Protein AF-A0A7S3P8E0-F1 (afdb_monomer_lite)

Radius of gyration: 53.17 Å; chains: 1; bounding box: 114×77×151 Å

Organism: NCBI:txid265554

Secondary structure (DSSP, 8-state):
--PPPPP-----TTSHHHHHHHTT--------------------------HHHHHHHHHHHS-HHHHHHHHHHHHHHHHHHHHS-TT-------------PPPPGGGHHHHHHHHHHHHHHHHHHHHHHHS--HHHHHHHS-HHHHHHHHIIIIIS----HHHHHHHHHHHHHHHHHHT---HHHHHHHHHHHHHHHHHHTSS------HHHHHHHHHHHHHHHHHHHHHHHHHHHHTTTEEEEE-TTT--EEEEETTT--EESSPPHHHHHHHHHHHHHHHGGGG-TTHHHHHTTS-TTTHHHHHTTT-HHHHHHHT-GGGSPEE--HHHHHH--S-PPTTEESSHHHHHH-

Structure (mmCIF, N/CA/C/O backbone):
data_AF-A0A7S3P8E0-F1
#
_entry.id   AF-A0A7S3P8E0-F1
#
loop_
_atom_site.group_PDB
_atom_site.id
_atom_site.type_symbol
_atom_site.label_atom_id
_atom_site.label_alt_id
_atom_site.label_comp_id
_atom_site.label_asym_id
_atom_site.label_entity_id
_atom_site.label_seq_id
_atom_site.pdbx_PDB_ins_code
_atom_site.Cartn_x
_atom_site.Cartn_y
_atom_site.Cartn_z
_atom_site.occupancy
_atom_site.B_iso_or_equiv
_atom_site.auth_seq_id
_atom_site.auth_comp_id
_atom_site.auth_asym_id
_atom_site.auth_atom_id
_atom_site.pdbx_PDB_model_num
ATOM 1 N N . ALA A 1 1 ? -38.313 35.335 -32.201 1.00 47.38 1 ALA A N 1
ATOM 2 C CA . ALA A 1 1 ? -37.174 34.553 -31.686 1.00 47.38 1 ALA A CA 1
ATOM 3 C C . ALA A 1 1 ? -37.690 33.525 -30.686 1.00 47.38 1 ALA A C 1
ATOM 5 O O . ALA A 1 1 ? -38.167 33.913 -29.629 1.00 47.38 1 ALA A O 1
ATOM 6 N N . ARG A 1 2 ? -37.656 32.237 -31.033 1.00 37.56 2 ARG A N 1
ATOM 7 C CA . ARG A 1 2 ? -37.726 31.129 -30.071 1.00 37.56 2 ARG A CA 1
ATOM 8 C C . ARG A 1 2 ? -36.957 29.965 -30.685 1.00 37.56 2 ARG A C 1
ATOM 10 O O . ARG A 1 2 ? -37.335 29.467 -31.739 1.00 37.56 2 ARG A O 1
ATOM 17 N N . MET A 1 3 ? -35.808 29.678 -30.086 1.00 39.34 3 MET A N 1
ATOM 18 C CA . MET A 1 3 ? -34.864 28.643 -30.496 1.00 39.34 3 MET A CA 1
ATOM 19 C C . MET A 1 3 ? -35.349 27.291 -29.967 1.00 39.34 3 MET A C 1
ATOM 21 O O . MET A 1 3 ? -35.809 27.209 -28.830 1.00 39.34 3 MET A O 1
ATOM 25 N N . SER A 1 4 ? -35.251 26.261 -30.806 1.00 38.72 4 SER A N 1
ATOM 26 C CA . SER A 1 4 ? -35.473 24.858 -30.449 1.00 38.72 4 SER A CA 1
ATOM 27 C C . SER A 1 4 ? -34.180 24.280 -29.867 1.00 38.72 4 SER A C 1
ATOM 29 O O . SER A 1 4 ? -33.116 24.494 -30.448 1.00 38.72 4 SER A O 1
ATOM 31 N N . ALA A 1 5 ? -34.265 23.568 -28.743 1.00 42.28 5 ALA A N 1
ATOM 32 C CA . ALA A 1 5 ? -33.162 22.795 -28.165 1.00 42.28 5 ALA A CA 1
ATOM 33 C C . ALA A 1 5 ? -33.212 21.330 -28.659 1.00 42.28 5 ALA A C 1
ATOM 35 O O . ALA A 1 5 ? -34.308 20.854 -28.961 1.00 42.28 5 ALA A O 1
ATOM 36 N N . PRO A 1 6 ? -32.069 20.627 -28.773 1.00 48.31 6 PRO A N 1
ATOM 37 C CA . PRO A 1 6 ? -32.026 19.214 -29.148 1.00 48.31 6 PRO A CA 1
ATOM 38 C C . PRO A 1 6 ? -32.174 18.291 -27.925 1.00 48.31 6 PRO A C 1
ATOM 40 O O . PRO A 1 6 ? -31.485 18.475 -26.923 1.00 48.31 6 PRO A O 1
ATOM 43 N N . ASP A 1 7 ? -33.037 17.278 -28.037 1.00 41.66 7 ASP A N 1
ATOM 44 C CA . ASP A 1 7 ? -33.147 16.171 -27.081 1.00 41.66 7 ASP A CA 1
ATOM 45 C C . ASP A 1 7 ? -31.893 15.286 -27.132 1.00 41.66 7 ASP A C 1
ATOM 47 O O . ASP A 1 7 ? -31.563 14.701 -28.166 1.00 41.66 7 ASP A O 1
ATOM 51 N N . THR A 1 8 ? -31.206 15.155 -25.998 1.00 42.56 8 THR A N 1
ATOM 52 C CA . THR A 1 8 ? -30.129 14.180 -25.787 1.00 42.56 8 THR A CA 1
ATOM 53 C C . THR A 1 8 ? -30.556 13.170 -24.726 1.00 42.56 8 THR A C 1
ATOM 55 O O . THR A 1 8 ? -30.186 13.283 -23.559 1.00 42.56 8 THR A O 1
ATOM 58 N N . THR A 1 9 ? -31.335 12.163 -25.113 1.00 48.66 9 THR A N 1
ATOM 59 C CA . THR A 1 9 ? -31.484 10.929 -24.326 1.00 48.66 9 THR A CA 1
ATOM 60 C C . THR A 1 9 ? -30.269 10.041 -24.576 1.00 48.66 9 THR A C 1
ATOM 62 O O . THR A 1 9 ? -30.168 9.382 -25.610 1.00 48.66 9 THR A O 1
ATOM 65 N N . SER A 1 10 ? -29.319 10.050 -23.643 1.00 52.59 10 SER A N 1
ATOM 66 C CA . SER A 1 10 ? -28.218 9.086 -23.595 1.00 52.59 10 SER A CA 1
ATOM 67 C C . SER A 1 10 ? -28.765 7.687 -23.270 1.00 52.59 10 SER A C 1
ATOM 69 O O . SER A 1 10 ? -29.528 7.571 -22.308 1.00 52.59 10 SER A O 1
ATOM 71 N N . PRO A 1 11 ? -28.403 6.630 -24.019 1.00 60.53 11 PRO A N 1
ATOM 72 C CA . PRO A 1 11 ? -28.830 5.269 -23.708 1.00 60.53 11 PRO A CA 1
ATOM 73 C C . PRO A 1 11 ? -28.257 4.830 -22.355 1.00 60.53 11 PRO A C 1
ATOM 75 O O . PRO A 1 11 ? -27.085 5.064 -22.064 1.00 60.53 11 PRO A O 1
ATOM 78 N N . ASP A 1 12 ? -29.109 4.225 -21.528 1.00 66.69 12 ASP A N 1
ATOM 79 C CA . ASP A 1 12 ? -28.801 3.865 -20.147 1.00 66.69 12 ASP A CA 1
ATOM 80 C C . ASP A 1 12 ? -27.717 2.778 -20.090 1.00 66.69 12 ASP A C 1
ATOM 82 O O . ASP A 1 12 ? -27.951 1.594 -20.363 1.00 66.69 12 ASP A O 1
ATOM 86 N N . VAL A 1 13 ? -26.502 3.215 -19.760 1.00 69.12 13 VAL A N 1
ATOM 87 C CA . VAL A 1 13 ? -25.276 2.407 -19.716 1.00 69.12 13 VAL A CA 1
ATOM 88 C C . VAL A 1 13 ? -25.370 1.278 -18.682 1.00 69.12 13 VAL A C 1
ATOM 90 O O . VAL A 1 13 ? -24.673 0.273 -18.804 1.00 69.12 13 VAL A O 1
ATOM 93 N N . TYR A 1 14 ? -26.266 1.406 -17.699 1.00 68.56 14 TYR A N 1
ATOM 94 C CA . TYR A 1 14 ? -26.465 0.421 -16.635 1.00 68.56 14 TYR A CA 1
ATOM 95 C C . TYR A 1 14 ? -27.539 -0.625 -16.949 1.00 68.56 14 TYR A C 1
ATOM 97 O O . TYR A 1 14 ? -27.772 -1.532 -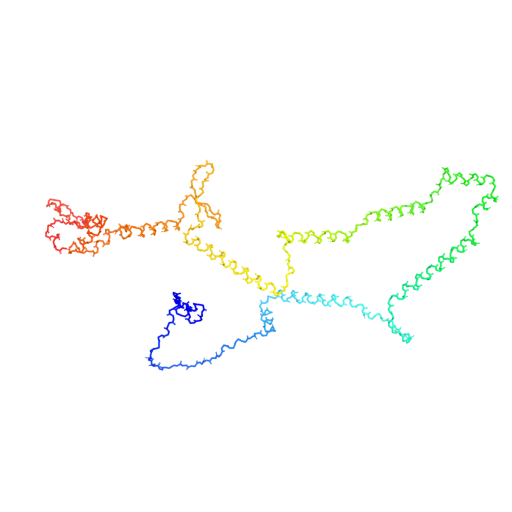16.150 1.00 68.56 14 TYR A O 1
ATOM 105 N N . SER A 1 15 ? -28.178 -0.546 -18.118 1.00 77.56 15 SER A N 1
ATOM 106 C CA . SER A 1 15 ? -29.055 -1.614 -18.591 1.00 77.56 15 SER A CA 1
ATOM 107 C C . SER A 1 15 ? -28.243 -2.860 -18.970 1.00 77.56 15 SER A C 1
ATOM 109 O O . SER A 1 15 ? -27.091 -2.772 -19.402 1.00 77.56 15 SER A O 1
ATOM 111 N N . ARG A 1 16 ? -28.847 -4.049 -18.835 1.00 66.19 16 ARG A N 1
ATOM 112 C CA . ARG A 1 16 ? -28.211 -5.338 -19.180 1.00 66.19 16 ARG A CA 1
ATOM 113 C C . ARG A 1 16 ? -27.636 -5.334 -20.605 1.00 66.19 16 ARG A C 1
ATOM 115 O O . ARG A 1 16 ? -26.560 -5.880 -20.823 1.00 66.19 16 ARG A O 1
ATOM 122 N N . SER A 1 17 ? -28.308 -4.658 -21.539 1.00 67.75 17 SER A N 1
ATOM 123 C CA . SER A 1 17 ? -27.848 -4.465 -22.918 1.00 67.75 17 SER A CA 1
ATOM 124 C C . SER A 1 17 ? -26.695 -3.457 -23.038 1.00 67.75 17 SER A C 1
ATOM 126 O O . SER A 1 17 ? -25.762 -3.695 -23.805 1.00 67.75 17 SER A O 1
ATOM 128 N N . GLY A 1 18 ? -26.702 -2.370 -22.257 1.00 79.50 18 GLY A N 1
ATOM 129 C CA . GLY A 1 18 ? -25.598 -1.404 -22.185 1.00 79.50 18 GLY A CA 1
ATOM 130 C C . GLY A 1 18 ? -24.301 -2.029 -21.661 1.00 79.50 18 GLY A C 1
ATOM 131 O O . GLY A 1 18 ? -23.236 -1.850 -22.255 1.00 79.50 18 GLY A O 1
ATOM 132 N N . LEU A 1 19 ? -24.399 -2.852 -20.615 1.00 73.25 19 LEU A N 1
ATOM 133 C CA . LEU A 1 19 ? -23.257 -3.580 -20.053 1.00 73.25 19 LEU A CA 1
ATOM 134 C C . LEU A 1 19 ? -22.736 -4.673 -20.997 1.00 73.25 19 LEU A C 1
ATOM 136 O O . LEU A 1 19 ? -21.523 -4.818 -21.147 1.00 73.25 19 LEU A O 1
ATOM 140 N N . GLN A 1 20 ? -23.624 -5.394 -21.689 1.00 74.25 20 GLN A N 1
ATOM 141 C CA . GLN A 1 20 ? -23.229 -6.375 -22.709 1.00 74.25 20 GLN A CA 1
ATOM 142 C C . GLN A 1 20 ? -22.487 -5.724 -23.887 1.00 74.25 20 GLN A C 1
ATOM 144 O O . GLN A 1 20 ? -21.504 -6.283 -24.376 1.00 74.25 20 GLN A O 1
ATOM 149 N N . SER A 1 21 ? -22.890 -4.514 -24.290 1.00 74.44 21 SER A N 1
ATOM 150 C CA . SER A 1 21 ? -22.193 -3.744 -25.327 1.00 74.44 21 SER A CA 1
ATOM 151 C C . SER A 1 21 ? -20.807 -3.261 -24.885 1.00 74.44 21 SER A C 1
ATOM 153 O O . SER A 1 21 ? -19.915 -3.162 -25.726 1.00 74.44 21 SER A O 1
ATOM 155 N N . ILE A 1 22 ? -20.608 -2.960 -23.597 1.00 75.31 22 ILE A N 1
ATOM 156 C CA . ILE A 1 22 ? -19.305 -2.540 -23.051 1.00 75.31 22 ILE A CA 1
ATOM 157 C C . ILE A 1 22 ? -18.347 -3.725 -22.904 1.00 75.31 22 ILE A C 1
ATOM 159 O O . ILE A 1 22 ? -17.151 -3.575 -23.145 1.00 75.31 22 ILE A O 1
ATOM 163 N N . LEU A 1 23 ? -18.855 -4.909 -22.550 1.00 72.38 23 LEU A N 1
ATOM 164 C CA . LEU A 1 23 ? -18.040 -6.121 -22.418 1.00 72.38 23 LEU A CA 1
ATOM 165 C C . LEU A 1 23 ? -17.686 -6.794 -23.756 1.00 72.38 23 LEU A C 1
ATOM 167 O O . LEU A 1 23 ? -16.966 -7.789 -23.752 1.00 72.38 23 LEU A O 1
ATOM 171 N N . GLY A 1 24 ? -18.152 -6.271 -24.895 1.00 51.22 24 GLY A N 1
ATOM 172 C CA . GLY A 1 24 ? -17.797 -6.798 -26.219 1.00 51.22 24 GLY A CA 1
ATOM 173 C C . GLY A 1 24 ? -18.328 -8.208 -26.500 1.00 51.22 24 GLY A C 1
ATOM 174 O O . GLY A 1 24 ? -17.854 -8.870 -27.421 1.00 51.22 24 GLY A O 1
ATOM 175 N N . LEU A 1 25 ? -19.317 -8.668 -25.731 1.00 56.22 25 LEU A N 1
ATOM 176 C CA . LEU A 1 25 ? -19.967 -9.966 -25.903 1.00 56.22 25 LEU A CA 1
ATOM 177 C C . LEU A 1 25 ? -21.106 -9.840 -26.922 1.00 56.22 25 LEU A C 1
ATOM 179 O O . LEU A 1 25 ? -22.278 -9.999 -26.598 1.00 56.22 25 LEU A O 1
ATOM 183 N N . SER A 1 26 ? -20.770 -9.493 -28.164 1.00 45.66 26 SER A N 1
ATOM 184 C CA . SER A 1 26 ? -21.708 -9.640 -29.276 1.00 45.66 26 SER A CA 1
ATOM 185 C C . SER A 1 26 ? -21.631 -11.082 -29.774 1.00 45.66 26 SER A C 1
ATOM 187 O O . SER A 1 26 ? -20.620 -11.473 -30.363 1.00 45.66 26 SER A O 1
ATOM 189 N N . GLU A 1 27 ? -22.679 -11.865 -29.526 1.00 46.19 27 GLU A N 1
ATOM 190 C CA . GLU A 1 27 ? -22.859 -13.207 -30.083 1.00 46.19 27 GLU A CA 1
ATOM 191 C C . GLU A 1 27 ? -22.707 -13.169 -31.611 1.00 46.19 27 GLU A C 1
ATOM 193 O O . GLU A 1 27 ? -23.557 -12.652 -32.338 1.00 46.19 27 GLU A O 1
ATOM 198 N N . LYS A 1 28 ? -21.595 -13.719 -32.109 1.00 35.38 28 LYS A N 1
ATOM 199 C CA . LYS A 1 28 ? -21.471 -14.125 -33.507 1.00 35.38 28 LYS A CA 1
ATOM 200 C C . LYS A 1 28 ? -22.191 -15.454 -33.661 1.00 35.38 28 LYS A C 1
ATOM 202 O O . LYS A 1 28 ? -21.715 -16.481 -33.191 1.00 35.38 28 LYS A O 1
ATOM 207 N N . LYS A 1 29 ? -23.337 -15.398 -34.325 1.00 40.03 29 LYS A N 1
ATOM 208 C CA . LYS A 1 29 ? -24.077 -16.551 -34.819 1.00 40.03 29 LYS A CA 1
ATOM 209 C C . LYS A 1 29 ? -23.569 -16.849 -36.232 1.00 40.03 29 LYS A C 1
ATOM 211 O O . LYS A 1 29 ? -23.903 -16.102 -37.144 1.00 40.03 29 LYS A O 1
ATOM 216 N N . GLU A 1 30 ? -22.742 -17.878 -36.393 1.00 31.03 30 GLU A N 1
ATOM 217 C CA . GLU A 1 30 ? -22.518 -18.549 -37.681 1.00 31.03 30 GLU A CA 1
ATOM 218 C C . GLU A 1 30 ? -22.409 -20.060 -37.450 1.00 31.03 30 GLU A C 1
ATOM 220 O O . GLU A 1 30 ? -21.740 -20.528 -36.528 1.00 31.03 30 GLU A O 1
ATOM 225 N N . ASP A 1 31 ? -23.155 -20.776 -38.283 1.00 30.17 31 ASP A N 1
ATOM 226 C CA . ASP A 1 31 ? -23.483 -22.192 -38.239 1.00 30.17 31 ASP A CA 1
ATOM 227 C C . ASP A 1 31 ? -22.324 -23.093 -38.705 1.00 30.17 31 ASP A C 1
ATOM 229 O O . ASP A 1 31 ? -21.694 -22.809 -39.722 1.00 30.17 31 ASP A O 1
ATOM 233 N N . ALA A 1 32 ? -22.108 -24.229 -38.029 1.00 31.06 32 ALA A N 1
ATOM 234 C CA . ALA A 1 32 ? -21.614 -25.466 -38.647 1.00 31.06 32 ALA A CA 1
ATOM 235 C C . ALA A 1 32 ? -21.850 -26.672 -37.718 1.00 31.06 32 ALA A C 1
ATOM 237 O O . ALA A 1 32 ? -21.264 -26.784 -36.643 1.00 31.06 32 ALA A O 1
ATOM 238 N N . GLU A 1 33 ? -22.729 -27.562 -38.169 1.00 31.53 33 GLU A N 1
ATOM 239 C CA . GLU A 1 33 ? -23.052 -28.869 -37.602 1.00 31.53 33 GLU A CA 1
ATOM 240 C C . GLU A 1 33 ? -21.852 -29.834 -37.657 1.00 31.53 33 GLU A C 1
ATOM 242 O O . GLU A 1 33 ? -21.271 -30.013 -38.722 1.00 31.53 33 GLU A O 1
ATOM 247 N N . GLU A 1 34 ? -21.567 -30.559 -36.567 1.00 31.84 34 GLU A N 1
ATOM 248 C CA . GLU A 1 34 ? -21.367 -32.015 -36.635 1.00 31.84 34 GLU A CA 1
ATOM 249 C C . GLU A 1 34 ? -21.575 -32.702 -35.266 1.00 31.84 34 GLU A C 1
ATOM 251 O O . GLU A 1 34 ? -21.044 -32.307 -34.231 1.00 31.84 34 GLU A O 1
ATOM 256 N N . LYS A 1 35 ? -22.421 -33.734 -35.325 1.00 30.81 35 LYS A N 1
ATOM 257 C CA . LYS A 1 35 ? -22.867 -34.726 -34.327 1.00 30.81 35 LYS A CA 1
ATOM 258 C C . LYS A 1 35 ? -21.695 -35.506 -33.702 1.00 30.81 35 LYS A C 1
ATOM 260 O O . LYS A 1 35 ? -20.685 -35.690 -34.360 1.00 30.81 35 LYS A O 1
ATOM 265 N N . ALA A 1 36 ? -21.772 -36.191 -32.564 1.00 27.36 36 ALA A N 1
ATOM 266 C CA . ALA A 1 36 ? -22.709 -36.322 -31.450 1.00 27.36 36 ALA A CA 1
ATOM 267 C C . ALA A 1 36 ? -22.043 -37.294 -30.453 1.00 27.36 36 ALA A C 1
ATOM 269 O O . ALA A 1 36 ? -21.488 -38.303 -30.888 1.00 27.36 36 ALA A O 1
ATOM 270 N N . SER A 1 37 ? -22.169 -37.037 -29.150 1.00 29.27 37 SER A N 1
ATOM 271 C CA . SER A 1 37 ? -22.411 -38.065 -28.122 1.00 29.27 37 SER A CA 1
ATOM 272 C C . SER A 1 37 ? -22.707 -37.381 -26.780 1.00 29.27 37 SER A C 1
ATOM 274 O O . SER A 1 37 ? -21.805 -37.150 -25.978 1.00 29.27 37 SER A O 1
ATOM 276 N N . GLU A 1 38 ? -23.975 -37.035 -26.571 1.00 36.38 38 GLU A N 1
ATOM 277 C CA . GLU A 1 38 ? -24.610 -36.869 -25.250 1.00 36.38 38 GLU A CA 1
ATOM 278 C C . GLU A 1 38 ? -24.947 -38.267 -24.682 1.00 36.38 38 GLU A C 1
ATOM 280 O O . GLU A 1 38 ? -25.041 -39.212 -25.482 1.00 36.38 38 GLU A O 1
ATOM 285 N N . PRO A 1 39 ? -25.054 -38.475 -23.350 1.00 36.41 39 PRO A N 1
ATOM 286 C CA . PRO A 1 39 ? -26.143 -37.954 -22.485 1.00 36.41 39 PRO A CA 1
ATOM 287 C C . PRO A 1 39 ? -25.619 -37.441 -21.117 1.00 36.41 39 PRO A C 1
ATOM 289 O O . PRO A 1 39 ? -24.491 -37.744 -20.749 1.00 36.41 39 PRO A O 1
ATOM 292 N N . ASN A 1 40 ? -26.303 -36.695 -20.250 1.00 29.81 40 ASN A N 1
ATOM 293 C CA . ASN A 1 40 ? -27.667 -36.191 -20.113 1.00 29.81 40 ASN A CA 1
ATOM 294 C C . ASN A 1 40 ? -27.561 -34.858 -19.350 1.00 29.81 40 ASN A C 1
ATOM 296 O O . ASN A 1 40 ? -26.718 -34.719 -18.461 1.00 29.81 40 ASN A O 1
ATOM 300 N N . GLU A 1 41 ? -28.445 -33.923 -19.677 1.00 36.84 41 GLU A N 1
ATOM 301 C CA . GLU A 1 41 ? -28.806 -32.795 -18.824 1.00 36.84 41 GLU A CA 1
ATOM 302 C C . GLU A 1 41 ? -29.529 -33.335 -17.585 1.00 36.84 41 GLU A C 1
ATOM 304 O O . GLU A 1 41 ? -30.579 -33.958 -17.721 1.00 36.84 41 GLU A O 1
ATOM 309 N N . ASP A 1 42 ? -28.981 -33.091 -16.396 1.00 32.03 42 ASP A N 1
ATOM 310 C CA . ASP A 1 42 ? -29.754 -33.119 -15.159 1.00 32.03 42 ASP A CA 1
ATOM 311 C C . ASP A 1 42 ? -29.644 -31.740 -14.509 1.00 32.03 42 ASP A C 1
ATOM 313 O O . ASP A 1 42 ? -28.564 -31.214 -14.241 1.00 32.03 42 ASP A O 1
ATOM 317 N N . GLU A 1 43 ? -30.825 -31.166 -14.340 1.00 36.38 43 GLU A N 1
ATOM 318 C CA . GLU A 1 43 ? -31.185 -29.943 -13.646 1.00 36.38 43 GLU A CA 1
ATOM 319 C C . GLU A 1 43 ? -30.306 -29.677 -12.410 1.00 36.38 43 GLU A C 1
ATOM 321 O O . GLU A 1 43 ? -30.253 -30.490 -11.483 1.00 36.38 43 GLU A O 1
ATOM 326 N N . GLU A 1 44 ? -29.685 -28.494 -12.335 1.00 38.84 44 GLU A N 1
ATOM 327 C CA . GLU A 1 44 ? -29.247 -27.916 -11.060 1.00 38.84 44 GLU A CA 1
ATOM 328 C C . GLU A 1 44 ? -30.499 -27.582 -10.232 1.00 38.84 44 GLU A C 1
ATOM 330 O O . GLU A 1 44 ? -30.967 -26.448 -10.162 1.00 38.84 44 GLU A O 1
ATOM 335 N N . GLN A 1 45 ? -31.079 -28.613 -9.619 1.00 35.53 45 GLN A N 1
ATOM 336 C CA . GLN A 1 45 ? -31.901 -28.459 -8.434 1.00 35.53 45 GLN A CA 1
ATOM 337 C C . GLN A 1 45 ? -30.949 -28.065 -7.303 1.00 35.53 45 GLN A C 1
ATOM 339 O O . GLN A 1 45 ? -30.230 -28.913 -6.766 1.00 35.53 45 GLN A O 1
ATOM 344 N N . GLU A 1 46 ? -30.951 -26.784 -6.930 1.00 44.25 46 GLU A N 1
ATOM 345 C CA . GLU A 1 46 ? -30.623 -26.366 -5.567 1.00 44.25 46 GLU A CA 1
ATOM 346 C C . GLU A 1 46 ? -31.538 -27.163 -4.627 1.00 44.25 46 GLU A C 1
ATOM 348 O O . GLU A 1 46 ? -32.679 -26.797 -4.351 1.00 44.25 46 GLU A O 1
ATOM 353 N N . LYS A 1 47 ? -31.070 -28.333 -4.189 1.00 43.22 47 LYS A N 1
ATOM 354 C CA . LYS A 1 47 ? -31.646 -29.004 -3.035 1.00 43.22 47 LYS A CA 1
ATOM 355 C C . LYS A 1 47 ? -31.199 -28.186 -1.843 1.00 43.22 47 LYS A C 1
ATOM 357 O O . LYS A 1 47 ? -30.063 -28.332 -1.396 1.00 43.22 47 LYS A O 1
ATOM 362 N N . ASP A 1 48 ? -32.093 -27.335 -1.357 1.00 47.00 48 ASP A N 1
ATOM 363 C CA . ASP A 1 48 ? -32.062 -26.868 0.019 1.00 47.00 48 ASP A CA 1
ATOM 364 C C . ASP A 1 48 ? -31.857 -28.103 0.903 1.00 47.00 48 ASP A C 1
ATOM 366 O O . ASP A 1 48 ? -32.773 -28.907 1.104 1.00 47.00 48 ASP A O 1
ATOM 370 N N . MET A 1 49 ? -30.619 -28.325 1.354 1.00 54.91 49 MET A N 1
ATOM 371 C CA . MET A 1 49 ? -30.355 -29.347 2.352 1.00 54.91 49 MET A CA 1
ATOM 372 C C . MET A 1 49 ? -31.163 -28.941 3.572 1.00 54.91 49 MET A C 1
ATOM 374 O O . MET A 1 49 ? -30.925 -27.890 4.166 1.00 54.91 49 MET A O 1
ATOM 378 N N . THR A 1 50 ? -32.159 -29.754 3.910 1.00 73.19 50 THR A N 1
ATOM 379 C CA . THR A 1 50 ? -32.974 -29.533 5.105 1.00 73.19 50 THR A CA 1
ATOM 380 C C . THR A 1 50 ? -32.053 -29.396 6.316 1.00 73.19 50 THR A C 1
ATOM 382 O O . THR A 1 50 ? -31.011 -30.052 6.376 1.00 73.19 50 THR A O 1
ATOM 385 N N . THR A 1 51 ? -32.414 -28.546 7.275 1.00 65.06 51 THR A N 1
ATOM 386 C CA . THR A 1 51 ? -31.603 -28.266 8.474 1.00 65.06 51 THR A CA 1
ATOM 387 C C . THR A 1 51 ? -31.158 -29.546 9.184 1.00 65.06 51 THR A C 1
ATOM 389 O O . THR A 1 51 ? -30.010 -29.647 9.598 1.00 65.06 51 THR A O 1
ATOM 392 N N . GLU A 1 52 ? -32.009 -30.572 9.189 1.00 70.69 52 GLU A N 1
ATOM 393 C CA . GLU A 1 52 ? -31.724 -31.902 9.740 1.00 70.69 52 GLU A CA 1
ATOM 394 C C . GLU A 1 52 ? -30.582 -32.636 9.013 1.00 70.69 52 GLU A C 1
ATOM 396 O O . GLU A 1 52 ? -29.770 -33.312 9.641 1.00 70.69 52 GLU A O 1
ATOM 401 N N . GLN A 1 53 ? -30.466 -32.483 7.691 1.00 76.50 53 GLN A N 1
ATOM 402 C CA . GLN A 1 53 ? -29.363 -33.058 6.912 1.00 76.50 53 GLN A CA 1
ATOM 403 C C . GLN A 1 53 ? -28.050 -32.309 7.152 1.00 76.50 53 GLN A C 1
ATOM 405 O O . GLN A 1 53 ? -26.986 -32.925 7.161 1.00 76.50 53 GLN A O 1
ATOM 410 N N . MET A 1 54 ? -28.118 -30.996 7.390 1.00 70.94 54 MET A N 1
ATOM 411 C CA . MET A 1 54 ? -26.947 -30.198 7.754 1.00 70.94 54 MET A CA 1
ATOM 412 C C . MET A 1 54 ? -26.470 -30.517 9.179 1.00 70.94 54 MET A C 1
ATOM 414 O O . MET A 1 54 ? -25.272 -30.668 9.397 1.00 70.94 54 MET A O 1
ATOM 418 N N . GLU A 1 55 ? -27.392 -30.699 10.126 1.00 67.62 55 GLU A N 1
ATOM 419 C CA . GLU A 1 55 ? -27.092 -31.133 11.498 1.00 67.62 55 GLU A CA 1
ATOM 420 C C . GLU A 1 55 ? -26.534 -32.564 11.537 1.00 67.62 55 GLU A C 1
ATOM 422 O O . GLU A 1 55 ? -25.558 -32.833 12.241 1.00 67.62 55 GLU A O 1
ATOM 427 N N . SER A 1 56 ? -27.077 -33.472 10.720 1.00 78.19 56 SER A N 1
ATOM 428 C CA . SER A 1 56 ? -26.531 -34.826 10.564 1.00 78.19 56 SER A CA 1
ATOM 429 C C . SER A 1 56 ? -25.121 -34.811 9.964 1.00 78.19 56 SER A C 1
ATOM 431 O O . SER A 1 56 ? -24.258 -35.561 10.404 1.00 78.19 56 SER A O 1
ATOM 433 N N . ALA A 1 57 ? -24.852 -33.941 8.987 1.00 72.94 57 ALA A N 1
ATOM 434 C CA . ALA A 1 57 ? -23.522 -33.817 8.392 1.00 72.94 57 ALA A CA 1
ATOM 435 C C . ALA A 1 57 ? -22.506 -33.145 9.336 1.00 72.94 57 ALA A C 1
ATOM 437 O O . ALA A 1 57 ? -21.329 -33.497 9.313 1.00 72.94 57 ALA A O 1
ATOM 438 N N . MET A 1 58 ? -22.941 -32.201 10.182 1.00 67.25 58 MET A N 1
ATOM 439 C CA . MET A 1 58 ? -22.072 -31.597 11.201 1.00 67.25 58 MET A CA 1
ATOM 440 C C . MET A 1 58 ? -21.724 -32.594 12.309 1.00 67.25 58 MET A C 1
ATOM 442 O O . MET A 1 58 ? -20.558 -32.710 12.668 1.00 67.25 58 MET A O 1
ATOM 446 N N . THR A 1 59 ? -22.689 -33.397 12.760 1.00 70.38 59 THR A N 1
ATOM 447 C CA . THR A 1 59 ? -22.443 -34.446 13.768 1.00 70.38 59 THR A CA 1
ATOM 448 C C . THR A 1 59 ? -21.576 -35.603 13.257 1.00 70.38 59 THR A C 1
ATOM 450 O O . THR A 1 59 ? -20.924 -36.271 14.055 1.00 70.38 59 THR A O 1
ATOM 453 N N . GLU A 1 60 ? -21.513 -35.840 11.942 1.00 71.88 60 GLU A N 1
ATOM 454 C CA . GLU A 1 60 ? -20.584 -36.809 11.333 1.00 71.88 60 GLU A CA 1
ATOM 455 C C . GLU A 1 60 ? -19.138 -36.292 11.213 1.00 71.88 60 GLU A C 1
ATOM 457 O O . GLU A 1 60 ? -18.212 -37.096 11.075 1.00 71.88 60 GLU A O 1
ATOM 462 N N . LEU A 1 61 ? -18.936 -34.970 11.261 1.00 67.00 61 LEU A N 1
ATOM 463 C CA . LEU A 1 61 ? -17.621 -34.323 11.177 1.00 67.00 61 LEU A CA 1
ATOM 464 C C . LEU A 1 61 ? -17.006 -34.000 12.546 1.00 67.00 61 LEU A C 1
ATOM 466 O O . LEU A 1 61 ? -15.802 -33.744 12.611 1.00 67.00 61 LEU A O 1
ATOM 470 N N . GLU A 1 62 ? -17.806 -34.014 13.611 1.00 75.81 62 GLU A N 1
ATOM 471 C CA . GLU A 1 62 ? -17.351 -33.827 14.991 1.00 75.81 62 GLU A CA 1
ATOM 472 C C . GLU A 1 62 ? -16.526 -35.032 15.461 1.00 75.81 62 GLU A C 1
ATOM 474 O O . GLU A 1 62 ? -16.834 -36.196 15.172 1.00 75.81 62 GLU A O 1
ATOM 479 N N . ASP A 1 63 ? -15.430 -34.764 16.168 1.00 79.50 63 ASP A N 1
ATOM 480 C CA . ASP A 1 63 ? -14.591 -35.830 16.686 1.00 79.50 63 ASP A CA 1
ATOM 481 C C . ASP A 1 63 ? -15.264 -36.545 17.876 1.00 79.50 63 ASP A C 1
ATOM 483 O O . ASP A 1 63 ? -16.304 -36.152 18.410 1.00 79.50 63 ASP A O 1
ATOM 487 N N . LYS A 1 64 ? -14.704 -37.693 18.268 1.00 73.62 64 LYS A N 1
ATOM 488 C CA . LYS A 1 64 ? -15.313 -38.526 19.317 1.00 73.62 64 LYS A CA 1
ATOM 489 C C . LYS A 1 64 ? -15.351 -37.830 20.680 1.00 73.62 64 LYS A C 1
ATOM 491 O O . LYS A 1 64 ? -16.196 -38.209 21.490 1.00 73.62 64 LYS A O 1
ATOM 496 N N . ASP A 1 65 ? -14.457 -36.872 20.920 1.00 74.19 65 ASP A N 1
ATOM 497 C CA . ASP A 1 65 ? -14.393 -36.127 22.176 1.00 74.19 65 ASP A CA 1
ATOM 498 C C . ASP A 1 65 ? -15.477 -35.045 22.211 1.00 74.19 65 ASP A C 1
ATOM 500 O O . ASP A 1 65 ? -16.192 -34.941 23.210 1.00 74.19 65 ASP A O 1
ATOM 504 N N . ASP A 1 66 ? -15.699 -34.338 21.103 1.00 79.44 66 ASP A N 1
ATOM 505 C CA . ASP A 1 66 ? -16.746 -33.323 20.976 1.00 79.44 66 ASP A CA 1
ATOM 506 C C . ASP A 1 66 ? -18.144 -33.932 21.172 1.00 79.44 66 ASP A C 1
ATOM 508 O O . ASP A 1 66 ? -18.937 -33.452 21.988 1.00 79.44 66 ASP A O 1
ATOM 512 N N . VAL A 1 67 ? -18.429 -35.074 20.531 1.00 76.44 67 VAL A N 1
ATOM 513 C CA . VAL A 1 67 ? -19.713 -35.788 20.692 1.00 76.44 67 VAL A CA 1
ATOM 514 C C . VAL A 1 67 ? -19.911 -36.283 22.132 1.00 76.44 67 VAL A C 1
ATOM 516 O O . VAL A 1 67 ? -21.041 -36.338 22.635 1.00 76.44 67 VAL A O 1
ATOM 519 N N . GLN A 1 68 ? -18.828 -36.656 22.820 1.00 78.31 68 GLN A N 1
ATOM 520 C CA . GLN A 1 68 ? -18.883 -37.098 24.212 1.00 78.31 68 GLN A CA 1
ATOM 521 C C . GLN A 1 68 ? -19.117 -35.922 25.169 1.00 78.31 68 GLN A C 1
ATOM 523 O O . GLN A 1 68 ? -19.929 -36.056 26.089 1.00 78.31 68 GLN A O 1
ATOM 528 N N . ALA A 1 69 ? -18.495 -34.768 24.918 1.00 82.62 69 ALA A N 1
ATOM 529 C CA . ALA A 1 69 ? -18.718 -33.538 25.671 1.00 82.62 69 ALA A CA 1
ATOM 530 C C . ALA A 1 69 ? -20.159 -33.026 25.511 1.00 82.62 69 ALA A C 1
ATOM 532 O O . ALA A 1 69 ? -20.818 -32.713 26.502 1.00 82.62 69 ALA A O 1
ATOM 533 N N . LEU A 1 70 ? -20.703 -33.044 24.290 1.00 78.94 70 LEU A N 1
ATOM 534 C CA . LEU A 1 70 ? -22.077 -32.612 24.001 1.00 78.94 70 LEU A CA 1
ATOM 535 C C . LEU A 1 70 ? -23.128 -33.515 24.665 1.00 78.94 70 LEU A C 1
ATOM 537 O O . LEU A 1 70 ? -24.143 -33.039 25.181 1.00 78.94 70 LEU A O 1
ATOM 541 N N . ARG A 1 71 ? -22.880 -34.831 24.699 1.00 78.94 71 ARG A N 1
ATOM 542 C CA . ARG A 1 71 ? -23.722 -35.785 25.441 1.00 78.94 71 ARG A CA 1
ATOM 543 C C . ARG A 1 71 ? -23.606 -35.612 26.954 1.00 78.94 71 ARG A C 1
ATOM 545 O O . ARG A 1 71 ? -24.617 -35.776 27.631 1.00 78.94 71 ARG A O 1
ATOM 552 N N . GLY A 1 72 ? -22.418 -35.284 27.466 1.00 83.81 72 GLY A N 1
ATOM 553 C CA . GLY A 1 72 ? -22.195 -34.949 28.874 1.00 83.81 72 GLY A CA 1
ATOM 554 C C . GLY A 1 72 ? -22.995 -33.717 29.289 1.00 83.81 72 GLY A C 1
ATOM 555 O O . GLY A 1 72 ? -23.842 -33.819 30.169 1.00 83.81 72 GLY A O 1
ATOM 556 N N . ALA A 1 73 ? -22.843 -32.615 28.553 1.00 84.81 73 ALA A N 1
ATOM 557 C CA . ALA A 1 73 ? -23.552 -31.363 28.811 1.00 84.81 73 ALA A CA 1
ATOM 558 C C . ALA A 1 73 ? -25.082 -31.520 28.752 1.00 84.81 73 ALA A C 1
ATOM 560 O O . ALA A 1 73 ? -25.798 -31.009 29.607 1.00 84.81 73 ALA A O 1
ATOM 561 N N . ARG A 1 74 ? -25.612 -32.280 27.779 1.00 81.25 74 ARG A N 1
ATOM 562 C CA . ARG A 1 74 ? -27.058 -32.574 27.716 1.00 81.25 74 ARG A CA 1
ATOM 563 C C . ARG A 1 74 ? -27.544 -33.433 28.883 1.00 81.25 74 ARG A C 1
ATOM 565 O O . ARG A 1 74 ? -28.692 -33.288 29.292 1.00 81.25 74 ARG A O 1
ATOM 572 N N . LYS A 1 75 ? -26.712 -34.352 29.379 1.00 84.31 75 LYS A N 1
ATOM 573 C CA . LYS A 1 75 ? -27.055 -35.213 30.515 1.00 84.31 75 LYS A CA 1
ATOM 574 C C . LYS A 1 75 ? -27.046 -34.426 31.822 1.00 84.31 75 LYS A C 1
ATOM 576 O O . LYS A 1 75 ? -27.985 -34.582 32.589 1.00 84.31 75 LYS A O 1
ATOM 581 N N . GLU A 1 76 ? -26.054 -33.563 32.022 1.00 83.06 76 GLU A N 1
ATOM 582 C CA . GLU A 1 76 ? -25.966 -32.668 33.182 1.00 83.06 76 GLU A CA 1
ATOM 583 C C . GLU A 1 76 ? -27.140 -31.684 33.200 1.00 83.06 76 GLU A C 1
ATOM 585 O O . GLU A 1 76 ? -27.857 -31.630 34.189 1.00 83.06 76 GLU A O 1
ATOM 590 N N . ALA A 1 77 ? -27.457 -31.036 32.074 1.00 81.25 77 ALA A N 1
ATOM 591 C CA . ALA A 1 77 ? -28.621 -30.149 31.983 1.00 81.25 77 ALA A CA 1
ATOM 592 C C . ALA A 1 77 ? -29.955 -30.870 32.268 1.00 81.25 77 ALA A C 1
ATOM 594 O O . ALA A 1 77 ? -30.869 -30.290 32.850 1.00 81.25 77 ALA A O 1
ATOM 595 N N . ALA A 1 78 ? -30.087 -32.139 31.865 1.00 77.25 78 ALA A N 1
ATOM 596 C CA . ALA A 1 78 ? -31.277 -32.939 32.152 1.00 77.25 78 ALA A CA 1
ATOM 597 C C . ALA A 1 78 ? -31.331 -33.435 33.609 1.00 77.25 78 ALA A C 1
ATOM 599 O O . ALA A 1 78 ? -32.423 -33.637 34.135 1.00 77.25 78 ALA A O 1
ATOM 600 N N . GLU A 1 79 ? -30.179 -33.656 34.247 1.00 76.56 79 GLU A N 1
ATOM 601 C CA . GLU A 1 79 ? -30.079 -33.991 35.670 1.00 76.56 79 GLU A CA 1
ATOM 602 C C . GLU A 1 79 ? -30.373 -32.762 36.539 1.00 76.56 79 GLU A C 1
ATOM 604 O O . GLU A 1 79 ? -31.195 -32.873 37.440 1.00 76.56 79 GLU A O 1
ATOM 609 N N . GLU A 1 80 ? -29.862 -31.579 36.190 1.00 75.56 80 GLU A N 1
ATOM 610 C CA . GLU A 1 80 ? -30.184 -30.311 36.865 1.00 75.56 80 GLU A CA 1
ATOM 611 C C . GLU A 1 80 ? -31.681 -29.978 36.786 1.00 75.56 80 GLU A C 1
ATOM 613 O O . GLU A 1 80 ? -32.303 -29.660 37.796 1.00 75.56 80 GLU A O 1
ATOM 618 N N . LEU A 1 81 ? -32.305 -30.140 35.612 1.00 72.62 81 LEU A N 1
ATOM 619 C CA . LEU A 1 81 ? -33.757 -29.966 35.455 1.00 72.62 81 LEU A CA 1
ATOM 620 C C . LEU A 1 81 ? -34.572 -30.956 36.294 1.00 72.62 81 LEU A C 1
ATOM 622 O O . LEU A 1 81 ? -35.705 -30.663 36.663 1.00 72.62 81 LEU A O 1
ATOM 626 N N . LYS A 1 82 ? -34.007 -32.131 36.579 1.00 70.06 82 LYS A N 1
ATOM 627 C CA . LYS A 1 82 ? -34.647 -33.168 37.389 1.00 70.06 82 LYS A CA 1
ATOM 628 C C . LYS A 1 82 ? -34.400 -32.976 38.886 1.00 70.06 82 LYS A C 1
ATOM 630 O O . LYS A 1 82 ? -35.209 -33.430 39.686 1.00 70.06 82 LYS A O 1
ATOM 635 N N . GLU A 1 83 ? -33.307 -32.317 39.256 1.00 67.25 83 GLU A N 1
ATOM 636 C CA . GLU A 1 83 ? -33.009 -31.907 40.631 1.00 67.25 83 GLU A CA 1
ATOM 637 C C . GLU A 1 83 ? -33.818 -30.672 41.053 1.00 67.25 83 GLU A C 1
ATOM 639 O O . GLU A 1 83 ? -34.113 -30.524 42.235 1.00 67.25 83 GLU A O 1
ATOM 644 N N . PHE A 1 84 ? -34.233 -29.830 40.099 1.00 62.72 84 PHE A N 1
ATOM 645 C CA . PHE A 1 84 ? -35.064 -28.645 40.348 1.00 62.72 84 PHE A CA 1
ATOM 646 C C . PHE A 1 84 ? -36.581 -28.906 40.324 1.00 62.72 84 PHE A C 1
ATOM 648 O O . PHE A 1 84 ? -37.367 -28.007 40.627 1.00 62.72 84 PHE A O 1
ATOM 655 N N . ASP A 1 85 ? -37.012 -30.119 39.967 1.00 51.44 85 ASP A N 1
ATOM 656 C CA . ASP A 1 85 ? -38.422 -30.509 40.001 1.00 51.44 85 ASP A CA 1
ATOM 657 C C . ASP A 1 85 ? -38.795 -30.975 41.422 1.00 51.44 85 ASP A C 1
ATOM 659 O O . ASP A 1 85 ? -38.740 -32.158 41.765 1.00 51.44 85 ASP A O 1
ATOM 663 N N . GLU A 1 86 ? -39.165 -30.019 42.278 1.00 57.53 86 GLU A N 1
ATOM 664 C CA . GLU A 1 86 ? -39.646 -30.226 43.657 1.00 57.53 86 GLU A CA 1
ATOM 665 C C . GLU A 1 86 ? -41.013 -30.951 43.746 1.00 57.53 86 GLU A C 1
ATOM 667 O O . GLU A 1 86 ? -41.674 -30.927 44.784 1.00 57.53 86 GLU A O 1
ATOM 672 N N . THR A 1 87 ? -41.447 -31.659 42.698 1.00 56.88 87 THR A N 1
ATOM 673 C CA . THR A 1 87 ? -42.608 -32.566 42.740 1.00 56.88 87 THR A CA 1
ATOM 674 C C . THR A 1 87 ? -42.242 -34.018 43.074 1.00 56.88 87 THR A C 1
ATOM 676 O O . THR A 1 87 ? -43.068 -34.921 42.923 1.00 56.88 87 THR A O 1
ATOM 679 N N . VAL A 1 88 ? -41.032 -34.275 43.592 1.00 45.16 88 VAL A N 1
ATOM 680 C CA . VAL A 1 88 ? -40.676 -35.580 44.175 1.00 45.16 88 VAL A CA 1
ATOM 681 C C . VAL A 1 88 ? -41.621 -35.886 45.339 1.00 45.16 88 VAL A C 1
ATOM 683 O O . VAL A 1 88 ? -41.484 -35.365 46.445 1.00 45.16 88 VAL A O 1
ATOM 686 N N . GLU A 1 89 ? -42.585 -36.763 45.063 1.00 46.03 89 GLU A N 1
ATOM 687 C CA . GLU A 1 89 ? -43.572 -37.290 45.997 1.00 46.03 89 GLU A CA 1
ATOM 688 C C . GLU A 1 89 ? -42.901 -37.789 47.287 1.00 46.03 89 GLU A C 1
ATOM 690 O O . GLU A 1 89 ? -42.380 -38.907 47.380 1.00 46.03 89 GLU A O 1
ATOM 695 N N . ILE A 1 90 ? -42.964 -36.970 48.338 1.00 41.28 90 ILE A N 1
ATOM 696 C CA . ILE A 1 90 ? -42.876 -37.460 49.708 1.00 41.28 90 ILE A CA 1
ATOM 697 C C . ILE A 1 90 ? -44.075 -38.391 49.871 1.00 41.28 90 ILE A C 1
ATOM 699 O O . ILE A 1 90 ? -45.214 -37.931 49.896 1.00 41.28 90 ILE A O 1
ATOM 703 N N . LYS A 1 91 ? -43.829 -39.701 49.988 1.00 42.28 91 LYS A N 1
ATOM 704 C CA . LYS A 1 91 ? -44.849 -40.671 50.403 1.00 42.28 91 LYS A CA 1
ATOM 705 C C . LYS A 1 91 ? -45.393 -40.278 51.778 1.00 42.28 91 LYS A C 1
ATOM 707 O O . LYS A 1 91 ? -44.864 -40.692 52.808 1.00 42.28 91 LYS A O 1
ATOM 712 N N . LYS A 1 92 ? -46.447 -39.469 51.780 1.00 35.56 92 LYS A N 1
ATOM 713 C CA . LYS A 1 92 ? -47.382 -39.298 52.884 1.00 35.56 92 LYS A CA 1
ATOM 714 C C . LYS A 1 92 ? -48.600 -40.136 52.533 1.00 35.56 92 LYS A C 1
ATOM 716 O O . LYS A 1 92 ? -49.299 -39.848 51.569 1.00 35.56 92 LYS A O 1
ATOM 721 N N . GLU A 1 93 ? -48.770 -41.216 53.284 1.00 35.41 93 GLU A N 1
ATOM 722 C CA . GLU A 1 93 ? -49.978 -42.027 53.244 1.00 35.41 93 GLU A CA 1
ATOM 723 C C . GLU A 1 93 ? -51.196 -41.183 53.644 1.00 35.41 93 GLU A C 1
ATOM 725 O O . GLU A 1 93 ? -51.105 -40.240 54.434 1.00 35.41 93 GLU A O 1
ATOM 730 N N . GLU A 1 94 ? -52.297 -41.543 53.002 1.00 34.84 94 GLU A N 1
ATOM 731 C CA . GLU A 1 94 ? -53.537 -40.815 52.772 1.00 34.84 94 GLU A CA 1
ATOM 732 C C . GLU A 1 94 ? -54.311 -40.428 54.043 1.00 34.84 94 GLU A C 1
ATOM 734 O O . GLU A 1 94 ? -54.407 -41.187 55.010 1.00 34.84 94 GLU A O 1
ATOM 739 N N . GLY A 1 95 ? -54.946 -39.258 53.979 1.00 29.56 95 GLY A N 1
ATOM 740 C CA . GLY A 1 95 ? -56.063 -38.854 54.825 1.00 29.56 95 GLY A CA 1
ATOM 741 C C . GLY A 1 95 ? -56.799 -37.695 54.157 1.00 29.56 95 GLY A C 1
ATOM 742 O O . GLY A 1 95 ? -56.215 -36.625 54.010 1.00 29.56 95 GLY A O 1
ATOM 743 N N . ASP A 1 96 ? -58.023 -37.984 53.711 1.00 35.03 96 ASP A N 1
ATOM 744 C CA . ASP A 1 96 ? -59.000 -37.137 53.014 1.00 35.03 96 ASP A CA 1
ATOM 745 C C . ASP A 1 96 ? -59.050 -35.671 53.480 1.00 35.03 96 ASP A C 1
ATOM 747 O O . ASP A 1 96 ? -59.028 -35.401 54.679 1.00 35.03 96 ASP A O 1
ATOM 751 N N . ASP A 1 97 ? -59.185 -34.730 52.540 1.00 32.94 97 ASP A N 1
ATOM 752 C CA . ASP A 1 97 ? -60.420 -33.940 52.410 1.00 32.94 97 ASP A CA 1
ATOM 753 C C . ASP A 1 97 ? -60.360 -32.956 51.224 1.00 32.94 97 ASP A C 1
ATOM 755 O O . ASP A 1 97 ? -59.304 -32.537 50.750 1.00 32.94 97 ASP A O 1
ATOM 759 N N . GLU A 1 98 ? -61.559 -32.681 50.725 1.00 42.75 98 GLU A N 1
ATOM 760 C CA . GLU A 1 98 ? -61.948 -32.071 49.457 1.00 42.75 98 GLU A CA 1
ATOM 761 C C . GLU A 1 98 ? -61.571 -30.586 49.286 1.00 42.75 98 GLU A C 1
ATOM 763 O O . GLU A 1 98 ? -61.454 -29.839 50.253 1.00 42.75 98 GLU A O 1
ATOM 768 N N . ASP A 1 99 ? -61.489 -30.197 48.004 1.00 44.78 99 ASP A N 1
ATOM 769 C CA . ASP A 1 99 ? -61.722 -28.872 47.408 1.00 44.78 99 ASP A CA 1
ATOM 770 C C . ASP A 1 99 ? -61.046 -27.645 48.031 1.00 44.78 99 ASP A C 1
ATOM 772 O O . ASP A 1 99 ? -61.390 -27.246 49.132 1.00 44.78 99 ASP A O 1
ATOM 776 N N . LEU A 1 100 ? -60.226 -26.925 47.246 1.00 39.97 100 LEU A N 1
ATOM 777 C CA . LEU A 1 100 ? -60.195 -25.449 47.232 1.00 39.97 100 LEU A CA 1
ATOM 778 C C . LEU A 1 100 ? -59.360 -24.914 46.046 1.00 39.97 100 LEU A C 1
ATOM 780 O O . LEU A 1 100 ? -58.165 -25.173 45.918 1.00 39.97 100 LEU A O 1
ATOM 784 N N . GLU A 1 101 ? -60.018 -24.138 45.183 1.00 47.66 101 GLU A N 1
ATOM 785 C CA . GLU A 1 101 ? -59.431 -23.368 44.076 1.00 47.66 101 GLU A CA 1
ATOM 786 C C . GLU A 1 101 ? -58.488 -22.240 44.564 1.00 47.66 101 GLU A C 1
ATOM 788 O O . GLU A 1 101 ? -58.665 -21.718 45.671 1.00 47.66 101 GLU A O 1
ATOM 793 N N . PRO A 1 102 ? -57.512 -21.796 43.743 1.00 43.81 102 PRO A N 1
ATOM 794 C CA . PRO A 1 102 ? -56.513 -20.811 44.151 1.00 43.81 102 PRO A CA 1
ATOM 795 C C . PRO A 1 102 ? -57.097 -19.388 44.192 1.00 43.81 102 PRO A C 1
ATOM 797 O O . PRO A 1 102 ? -57.618 -18.884 43.196 1.00 43.81 102 PRO A O 1
ATOM 800 N N . LYS A 1 103 ? -56.974 -18.710 45.342 1.00 44.84 103 LYS A N 1
ATOM 801 C CA . LYS A 1 103 ? -57.228 -17.264 45.488 1.00 44.84 103 LYS A CA 1
ATOM 802 C C . LYS A 1 103 ? -55.912 -16.486 45.577 1.00 44.84 103 LYS A C 1
ATOM 804 O O . LYS A 1 103 ? -54.978 -16.923 46.240 1.00 44.84 103 LYS A O 1
ATOM 809 N N . ASN A 1 104 ? -55.895 -15.334 44.906 1.00 49.12 104 ASN A N 1
ATOM 810 C CA . ASN A 1 104 ? -54.775 -14.399 44.757 1.00 49.12 104 ASN A CA 1
ATOM 811 C C . ASN A 1 104 ? -54.114 -13.980 46.085 1.00 49.12 104 ASN A C 1
ATOM 813 O O . ASN A 1 104 ? -54.792 -13.655 47.058 1.00 49.12 104 ASN A O 1
ATOM 817 N N . GLU A 1 105 ? -52.782 -13.887 46.062 1.00 53.91 105 GLU A N 1
ATOM 818 C CA . GLU A 1 105 ? -51.893 -13.548 47.189 1.00 53.91 105 GLU A CA 1
ATOM 819 C C . GLU A 1 105 ? -52.117 -12.145 47.785 1.00 53.91 105 GLU A C 1
ATOM 821 O O . GLU A 1 105 ? -51.817 -11.919 48.954 1.00 53.91 105 GLU A O 1
ATOM 826 N N . SER A 1 106 ? -52.725 -11.215 47.043 1.00 53.03 106 SER A N 1
ATOM 827 C CA . SER A 1 106 ? -52.885 -9.815 47.471 1.00 53.03 106 SER A CA 1
ATOM 828 C C . SER A 1 106 ? -53.870 -9.588 48.623 1.00 53.03 106 SER A C 1
ATOM 830 O O . SER A 1 106 ? -53.842 -8.528 49.250 1.00 53.03 106 SER A O 1
ATOM 832 N N . ASP A 1 107 ? -54.775 -10.536 48.878 1.00 54.28 107 ASP A N 1
ATOM 833 C CA . ASP A 1 107 ? -55.780 -10.398 49.941 1.00 54.28 107 ASP A CA 1
ATOM 834 C C . ASP A 1 107 ? -55.274 -10.934 51.292 1.00 54.28 107 ASP A C 1
ATOM 836 O O . ASP A 1 107 ? -55.696 -10.442 52.336 1.00 54.28 107 ASP A O 1
ATOM 840 N N . ARG A 1 108 ? -54.299 -11.855 51.295 1.00 57.84 108 ARG A N 1
ATOM 841 C CA . ARG A 1 108 ? -53.706 -12.405 52.529 1.00 57.84 108 ARG A CA 1
ATOM 842 C C . ARG A 1 108 ? -52.885 -11.371 53.302 1.00 57.84 108 ARG A C 1
ATOM 844 O O . ARG A 1 108 ? -53.030 -11.262 54.514 1.00 57.84 108 ARG A O 1
ATOM 851 N N . GLU A 1 109 ? -52.090 -10.558 52.607 1.00 57.66 109 GLU A N 1
ATOM 852 C CA . GLU A 1 109 ? -51.224 -9.558 53.255 1.00 57.66 109 GLU A CA 1
ATOM 853 C C . GLU A 1 109 ? -52.008 -8.441 53.966 1.00 57.66 109 GLU A C 1
ATOM 855 O O . GLU A 1 109 ? -51.544 -7.866 54.954 1.00 57.66 109 GLU A O 1
ATOM 860 N N . LYS A 1 110 ? -53.214 -8.115 53.483 1.00 58.44 110 LYS A N 1
ATOM 861 C CA . LYS A 1 110 ? -54.059 -7.085 54.108 1.00 58.44 110 LYS A CA 1
ATOM 862 C C . LYS A 1 110 ? -54.695 -7.560 55.406 1.00 58.44 110 LYS A C 1
ATOM 864 O O . LYS A 1 110 ? -54.768 -6.771 56.349 1.00 58.44 110 LYS A O 1
ATOM 869 N N . ASP A 1 111 ? -55.124 -8.815 55.454 1.00 64.50 111 ASP A N 1
ATOM 870 C CA . ASP A 1 111 ? -55.743 -9.388 56.647 1.00 64.50 111 ASP A CA 1
ATOM 871 C C . ASP A 1 111 ? -54.705 -9.581 57.766 1.00 64.50 111 ASP A C 1
ATOM 873 O O . ASP A 1 111 ? -54.962 -9.211 58.912 1.00 64.50 111 ASP A O 1
ATOM 877 N N . GLU A 1 112 ? -53.480 -10.003 57.434 1.00 67.19 112 GLU A N 1
ATOM 878 C CA . GLU A 1 112 ? -52.392 -10.143 58.417 1.00 67.19 112 GLU A CA 1
ATOM 879 C C . GLU A 1 112 ? -51.959 -8.798 59.024 1.00 67.19 112 GLU A C 1
ATOM 881 O O . GLU A 1 112 ? -51.684 -8.695 60.225 1.00 67.19 112 GLU A O 1
ATOM 886 N N . LYS A 1 113 ? -51.945 -7.724 58.224 1.00 70.19 113 LYS A N 1
ATOM 887 C CA . LYS A 1 113 ? -51.641 -6.379 58.732 1.00 70.19 113 LYS A CA 1
ATOM 888 C C . LYS A 1 113 ? -52.721 -5.874 59.692 1.00 70.19 113 LYS A C 1
ATOM 890 O O . LYS A 1 113 ? -52.394 -5.273 60.716 1.00 70.19 113 LYS A O 1
ATOM 895 N N . ALA A 1 114 ? -53.992 -6.134 59.384 1.00 72.94 114 ALA A N 1
ATOM 896 C CA . ALA A 1 114 ? -55.109 -5.740 60.236 1.00 72.94 114 ALA A CA 1
ATOM 897 C C . ALA A 1 114 ? -55.105 -6.495 61.577 1.00 72.94 114 ALA A C 1
ATOM 899 O O . ALA A 1 114 ? -55.354 -5.887 62.621 1.00 72.94 114 ALA A O 1
ATOM 900 N N . GLU A 1 115 ? -54.764 -7.786 61.574 1.00 76.88 115 GLU A N 1
ATOM 901 C CA . GLU A 1 115 ? -54.607 -8.568 62.806 1.00 76.88 115 GLU A CA 1
ATOM 902 C C . GLU A 1 115 ? -53.426 -8.087 63.657 1.00 76.88 115 GLU A C 1
ATOM 904 O O . GLU A 1 115 ? -53.553 -7.971 64.879 1.00 76.88 115 GLU A O 1
ATOM 909 N N . ARG A 1 116 ? -52.295 -7.723 63.038 1.00 74.50 116 ARG A N 1
ATOM 910 C CA . ARG A 1 116 ? -51.135 -7.190 63.768 1.00 74.50 116 ARG A CA 1
ATOM 911 C C . ARG A 1 116 ? -51.443 -5.858 64.455 1.00 74.50 116 ARG A C 1
ATOM 913 O O . ARG A 1 116 ? -51.083 -5.674 65.615 1.00 74.50 116 ARG A O 1
ATOM 920 N N . GLU A 1 117 ? -52.155 -4.957 63.777 1.00 77.31 117 GLU A N 1
ATOM 921 C CA . GLU A 1 117 ? -52.597 -3.679 64.355 1.00 77.31 117 GLU A CA 1
ATOM 922 C C . GLU A 1 117 ? -53.635 -3.863 65.477 1.00 77.31 117 GLU A C 1
ATOM 924 O O . GLU A 1 117 ? -53.703 -3.050 66.404 1.00 77.31 117 GLU A O 1
ATOM 929 N N . ALA A 1 118 ? -54.460 -4.912 65.408 1.00 79.88 118 ALA A N 1
ATOM 930 C CA . ALA A 1 118 ? -55.397 -5.258 66.473 1.00 79.88 118 ALA A CA 1
ATOM 931 C C . ALA A 1 118 ? -54.660 -5.793 67.711 1.00 79.88 118 ALA A C 1
ATOM 933 O O . ALA A 1 118 ? -54.896 -5.303 68.816 1.00 79.88 118 ALA A O 1
ATOM 934 N N . LEU A 1 119 ? -53.701 -6.704 67.518 1.00 81.94 119 LEU A N 1
ATOM 935 C CA . LEU A 1 119 ? -52.859 -7.235 68.593 1.00 81.94 119 LEU A CA 1
ATOM 936 C C . LEU A 1 119 ? -52.025 -6.146 69.277 1.00 81.94 119 LEU A C 1
ATOM 938 O O . LEU A 1 119 ? -51.881 -6.159 70.496 1.00 81.94 119 LEU A O 1
ATOM 942 N N . GLU A 1 120 ? -51.511 -5.170 68.528 1.00 78.81 120 GLU A N 1
ATOM 943 C CA . GLU A 1 120 ? -50.728 -4.065 69.092 1.00 78.81 120 GLU A CA 1
ATOM 944 C C . GLU A 1 120 ? -51.589 -3.125 69.956 1.00 78.81 120 GLU A C 1
ATOM 946 O O . GLU A 1 120 ? -51.153 -2.666 71.014 1.00 78.81 120 GLU A O 1
ATOM 951 N N . LYS A 1 121 ? -52.853 -2.900 69.570 1.00 82.44 121 LYS A N 1
ATOM 952 C CA . LYS A 1 121 ? -53.822 -2.140 70.379 1.00 82.44 121 LYS A CA 1
ATOM 953 C C . LYS A 1 121 ? -54.233 -2.887 71.641 1.00 82.44 121 LYS A C 1
ATOM 955 O O . LYS A 1 121 ? -54.342 -2.267 72.697 1.00 82.44 121 LYS A O 1
ATOM 960 N N . GLU A 1 122 ? -54.445 -4.195 71.547 1.00 83.06 122 GLU A N 1
ATOM 961 C CA . GLU A 1 122 ? -54.730 -5.034 72.714 1.00 83.06 122 GLU A CA 1
ATOM 962 C C . GLU A 1 122 ? -53.530 -5.088 73.665 1.00 83.06 122 GLU A C 1
ATOM 964 O O . GLU A 1 122 ? -53.702 -4.989 74.879 1.00 83.06 122 GLU A O 1
ATOM 969 N N . PHE A 1 123 ? -52.307 -5.136 73.131 1.00 78.06 123 PHE A N 1
ATOM 970 C CA . PHE A 1 123 ? -51.092 -5.080 73.937 1.00 78.06 123 PHE A CA 1
ATOM 971 C C . PHE A 1 123 ? -50.911 -3.718 74.626 1.00 78.06 123 PHE A C 1
ATOM 973 O O . PHE A 1 123 ? -50.577 -3.671 75.809 1.00 78.06 123 PHE A O 1
ATOM 980 N N . ALA A 1 124 ? -51.203 -2.608 73.940 1.00 77.19 124 ALA A N 1
ATOM 981 C CA . ALA A 1 124 ? -51.172 -1.269 74.532 1.00 77.19 124 ALA A CA 1
ATOM 982 C C . ALA A 1 124 ? -52.242 -1.081 75.625 1.00 77.19 124 ALA A C 1
ATOM 984 O O . ALA A 1 124 ? -51.972 -0.484 76.672 1.00 77.19 124 ALA A O 1
ATOM 985 N N . ALA A 1 125 ? -53.445 -1.624 75.411 1.00 76.94 125 ALA A N 1
ATOM 986 C CA . ALA A 1 125 ? -54.508 -1.645 76.414 1.00 76.94 125 ALA A CA 1
ATOM 987 C C . ALA A 1 125 ? -54.105 -2.489 77.636 1.00 76.94 125 ALA A C 1
ATOM 989 O O . ALA A 1 125 ? -54.290 -2.070 78.775 1.00 76.94 125 ALA A O 1
ATOM 990 N N . TRP A 1 126 ? -53.457 -3.633 77.416 1.00 76.25 126 TRP A N 1
ATOM 991 C CA . TRP A 1 126 ? -52.944 -4.469 78.498 1.00 76.25 126 TRP A CA 1
ATOM 992 C C . TRP A 1 126 ? -51.799 -3.801 79.271 1.00 76.25 126 TRP A C 1
ATOM 994 O O . TRP A 1 126 ? -51.755 -3.890 80.495 1.00 76.25 126 TRP A O 1
ATOM 1004 N N . GLN A 1 127 ? -50.899 -3.074 78.601 1.00 66.31 127 GLN A N 1
ATOM 1005 C CA . GLN A 1 127 ? -49.849 -2.310 79.283 1.00 66.31 127 GLN A CA 1
ATOM 1006 C C . GLN A 1 127 ? -50.400 -1.156 80.119 1.00 66.31 127 GLN A C 1
ATOM 1008 O O . GLN A 1 127 ? -49.822 -0.844 81.151 1.00 66.31 127 GLN A O 1
ATOM 1013 N N . THR A 1 128 ? -51.514 -0.546 79.721 1.00 68.19 128 THR A N 1
ATOM 1014 C CA . THR A 1 128 ? -52.185 0.476 80.543 1.00 68.19 128 THR A CA 1
ATOM 1015 C C . THR A 1 128 ? -53.007 -0.130 81.682 1.00 68.19 128 THR A C 1
ATOM 1017 O O . THR A 1 128 ? -53.201 0.519 82.704 1.00 68.19 128 THR A O 1
ATOM 1020 N N . GLU A 1 129 ? -53.462 -1.377 81.543 1.00 63.25 129 GLU A N 1
ATOM 1021 C CA . GLU A 1 129 ? -54.241 -2.084 82.566 1.00 63.25 129 GLU A CA 1
ATOM 1022 C C . GLU A 1 129 ? -53.369 -2.820 83.603 1.00 63.25 129 GLU A C 1
ATOM 1024 O O . GLU A 1 129 ? -53.751 -2.928 84.769 1.00 63.25 129 GLU A O 1
ATOM 1029 N N . VAL A 1 130 ? -52.187 -3.307 83.210 1.00 59.66 130 VAL A N 1
ATOM 1030 C CA . VAL A 1 130 ? -51.261 -4.076 84.069 1.00 59.66 130 VAL A CA 1
ATOM 1031 C C . VAL A 1 130 ? -49.981 -3.303 84.403 1.00 59.66 130 VAL A C 1
ATOM 1033 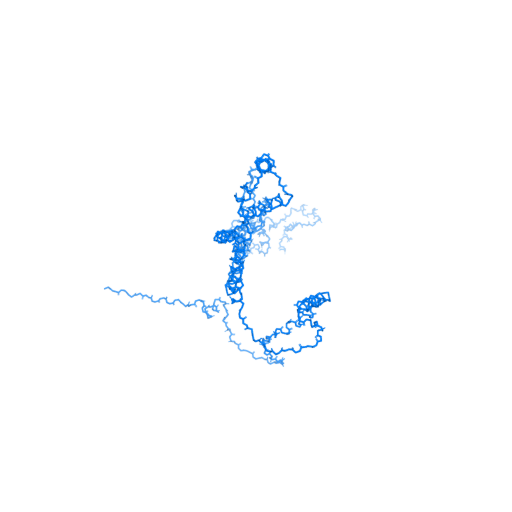O O . VAL A 1 130 ? -49.334 -3.591 85.413 1.00 59.66 130 VAL A O 1
ATOM 1036 N N . GLY A 1 131 ? -49.611 -2.307 83.596 1.00 53.75 131 GLY A N 1
ATOM 1037 C CA . GLY A 1 131 ? -48.473 -1.431 83.856 1.00 53.75 131 GLY A CA 1
ATOM 1038 C C . GLY A 1 131 ? -48.779 -0.503 85.019 1.00 53.75 131 GLY A C 1
ATOM 1039 O O . GLY A 1 131 ? -49.485 0.487 84.892 1.00 53.75 131 GLY A O 1
ATOM 1040 N N . MET A 1 132 ? -48.264 -0.860 86.184 1.00 58.81 132 MET A N 1
ATOM 1041 C CA . MET A 1 132 ? -48.385 -0.078 87.402 1.00 58.81 132 MET A CA 1
ATOM 1042 C C . MET A 1 132 ? -47.627 1.249 87.213 1.00 58.81 132 MET A C 1
ATOM 1044 O O . MET A 1 132 ? -46.420 1.221 86.983 1.00 58.81 132 MET A O 1
ATOM 1048 N N . ASP A 1 133 ? -48.335 2.385 87.253 1.00 65.06 133 ASP A N 1
ATOM 1049 C CA . ASP A 1 133 ? -47.772 3.720 86.996 1.00 65.06 133 ASP A CA 1
ATOM 1050 C C . ASP A 1 133 ? -46.472 3.936 87.791 1.00 65.06 133 ASP A C 1
ATOM 1052 O O . ASP A 1 133 ? -46.472 3.843 89.023 1.00 65.06 133 ASP A O 1
ATOM 1056 N N . ASN A 1 134 ? -45.361 4.242 87.108 1.00 66.75 134 ASN A N 1
ATOM 1057 C CA . ASN A 1 134 ? -44.045 4.413 87.745 1.00 66.75 134 ASN A CA 1
ATOM 1058 C C . ASN A 1 134 ? -44.091 5.438 88.891 1.00 66.75 134 ASN A C 1
ATOM 1060 O O . ASN A 1 134 ? -43.527 5.210 89.959 1.00 66.75 134 ASN A O 1
ATOM 1064 N N . GLU A 1 135 ? -44.866 6.512 88.722 1.00 73.25 135 GLU A N 1
ATOM 1065 C CA . GLU A 1 135 ? -45.073 7.543 89.745 1.00 73.25 135 GLU A CA 1
ATOM 1066 C C . GLU A 1 135 ? -45.827 7.015 90.983 1.00 73.25 135 GLU A C 1
ATOM 1068 O O . GLU A 1 135 ? -45.553 7.425 92.114 1.00 73.25 135 GLU A O 1
ATOM 1073 N N . ALA A 1 136 ? -46.753 6.066 90.805 1.00 75.38 136 ALA A N 1
ATOM 1074 C CA . ALA A 1 136 ? -47.466 5.422 91.908 1.00 75.38 136 ALA A CA 1
ATOM 1075 C C . ALA A 1 136 ? -46.561 4.438 92.673 1.00 75.38 136 ALA A C 1
ATOM 1077 O O . ALA A 1 136 ? -46.648 4.345 93.902 1.00 75.38 136 ALA A O 1
ATOM 1078 N N . ILE A 1 137 ? -45.653 3.752 91.968 1.00 73.69 137 ILE A N 1
ATOM 1079 C CA . ILE A 1 137 ? -44.618 2.902 92.573 1.00 73.69 137 ILE A CA 1
ATOM 1080 C C . ILE A 1 137 ? -43.648 3.766 93.383 1.00 73.69 137 ILE A C 1
ATOM 1082 O O . ILE A 1 137 ? -43.439 3.492 94.565 1.00 73.69 137 ILE A O 1
ATOM 1086 N N . GLU A 1 138 ? -43.133 4.855 92.812 1.00 74.56 138 GLU A N 1
ATOM 1087 C CA . GLU A 1 138 ? -42.245 5.800 93.502 1.00 74.56 138 GLU A CA 1
ATOM 1088 C C . GLU A 1 138 ? -42.884 6.414 94.753 1.00 74.56 138 GLU A C 1
ATOM 1090 O O . GLU A 1 138 ? -42.230 6.536 95.794 1.00 74.56 138 GLU A O 1
ATOM 1095 N N . ALA A 1 139 ? -44.178 6.746 94.696 1.00 79.19 139 ALA A N 1
ATOM 1096 C CA . ALA A 1 139 ? -44.924 7.259 95.842 1.00 79.19 139 ALA A CA 1
ATOM 1097 C C . ALA A 1 139 ? -45.089 6.221 96.968 1.00 79.19 139 ALA A C 1
ATOM 1099 O O . ALA A 1 139 ? -45.164 6.594 98.143 1.00 79.19 139 ALA A O 1
ATOM 1100 N N . SER A 1 140 ? -45.128 4.930 96.626 1.00 80.56 140 SER A N 1
ATOM 1101 C CA . SER A 1 140 ? -45.240 3.828 97.589 1.00 80.56 140 SER A CA 1
ATOM 1102 C C . SER A 1 140 ? -43.904 3.420 98.229 1.00 80.56 140 SER A C 1
ATOM 1104 O O . SER A 1 140 ? -43.900 2.766 99.274 1.00 80.56 140 SER A O 1
ATOM 1106 N N . LEU A 1 141 ? -42.775 3.839 97.647 1.00 83.62 141 LEU A N 1
ATOM 1107 C CA . LEU A 1 141 ? -41.433 3.479 98.098 1.00 83.62 141 LEU A CA 1
ATOM 1108 C C . LEU A 1 141 ? -40.936 4.356 99.254 1.00 83.62 141 LEU A C 1
ATOM 1110 O O . LEU A 1 141 ? -41.166 5.576 99.337 1.00 83.62 141 LEU A O 1
ATOM 1114 N N . SER A 1 142 ? -40.179 3.735 100.160 1.00 89.69 142 SER A N 1
ATOM 1115 C CA . SER A 1 142 ? -39.557 4.460 101.263 1.00 89.69 142 SER A CA 1
ATOM 1116 C C . SER A 1 142 ? -38.546 5.494 100.737 1.00 89.69 142 SER A C 1
ATOM 1118 O O . SER A 1 142 ? -37.991 5.338 99.647 1.00 89.69 142 SER A O 1
ATOM 1120 N N . PRO A 1 143 ? -38.253 6.566 101.498 1.00 88.06 143 PRO A N 1
ATOM 1121 C CA . PRO A 1 143 ? -37.284 7.576 101.066 1.00 88.06 143 PRO A CA 1
ATOM 1122 C C . PRO A 1 143 ? -35.889 7.013 100.740 1.00 88.06 143 PRO A C 1
ATOM 1124 O O . PRO A 1 143 ? -35.190 7.564 99.896 1.00 88.06 143 PRO A O 1
ATOM 1127 N N . VAL A 1 144 ? -35.487 5.914 101.390 1.00 87.19 144 VAL A N 1
ATOM 1128 C CA . VAL A 1 144 ? -34.198 5.245 101.141 1.00 87.19 144 VAL A CA 1
ATOM 1129 C C . VAL A 1 144 ? -34.227 4.454 99.832 1.00 87.19 144 VAL A C 1
ATOM 1131 O O . VAL A 1 144 ? -33.252 4.473 99.090 1.00 87.19 144 VAL A O 1
ATOM 1134 N N . GLU A 1 145 ? -35.342 3.797 99.520 1.00 86.25 145 GLU A N 1
ATOM 1135 C CA . GLU A 1 145 ? -35.511 3.051 98.266 1.00 86.25 145 GLU A CA 1
ATOM 1136 C C . GLU A 1 145 ? -35.621 3.988 97.062 1.00 86.25 145 GLU A C 1
ATOM 1138 O O . GLU A 1 145 ? -35.008 3.717 96.036 1.00 86.25 145 GLU A O 1
ATOM 1143 N N . ARG A 1 146 ? -36.296 5.136 97.215 1.00 85.44 146 ARG A N 1
ATOM 1144 C CA . ARG A 1 146 ? -36.305 6.202 96.199 1.00 85.44 146 ARG A CA 1
ATOM 1145 C C . ARG A 1 146 ? -34.907 6.731 95.906 1.00 85.44 146 ARG A C 1
ATOM 1147 O O . ARG A 1 146 ? -34.525 6.857 94.751 1.00 85.44 146 ARG A O 1
ATOM 1154 N N . TYR A 1 147 ? -34.118 6.995 96.949 1.00 84.81 147 TYR A N 1
ATOM 1155 C CA . TYR A 1 147 ? -32.719 7.388 96.771 1.00 84.81 147 TYR A CA 1
ATOM 1156 C C . TYR A 1 147 ? -31.894 6.281 96.094 1.00 84.81 147 TYR A C 1
ATOM 1158 O O . TYR A 1 147 ? -31.055 6.573 95.249 1.00 84.81 147 TYR A O 1
ATOM 1166 N N . GLY A 1 148 ? -32.144 5.012 96.435 1.00 85.25 148 GLY A N 1
ATOM 1167 C CA . GLY A 1 148 ? -31.496 3.862 95.802 1.00 85.25 148 GLY A CA 1
ATOM 1168 C C . GLY A 1 148 ? -31.838 3.699 94.316 1.00 85.25 148 GLY A C 1
ATOM 1169 O O . GLY A 1 148 ? -30.949 3.340 93.545 1.00 85.25 148 GLY A O 1
ATOM 1170 N N . LEU A 1 149 ? -33.081 3.988 93.916 1.00 82.00 149 LEU A N 1
ATOM 1171 C CA . LEU A 1 149 ? -33.500 4.015 92.510 1.00 82.00 149 LEU A CA 1
ATOM 1172 C C . LEU A 1 149 ? -32.844 5.171 91.754 1.00 82.00 149 LEU A C 1
ATOM 1174 O O . LEU A 1 149 ? -32.130 4.904 90.796 1.00 82.00 149 LEU A O 1
ATOM 1178 N N . HIS A 1 150 ? -32.946 6.409 92.247 1.00 82.50 150 HIS A N 1
ATOM 1179 C CA . HIS A 1 150 ? -32.286 7.560 91.613 1.00 82.50 150 HIS A CA 1
ATOM 1180 C C . HIS A 1 150 ? -30.769 7.384 91.493 1.00 82.50 150 HIS A C 1
ATOM 1182 O O . HIS A 1 150 ? -30.174 7.754 90.488 1.00 82.50 150 HIS A O 1
ATOM 1188 N N . LEU A 1 151 ? -30.115 6.776 92.488 1.00 84.56 151 LEU A N 1
ATOM 1189 C CA . LEU A 1 151 ? -28.687 6.467 92.395 1.00 84.56 151 LEU A CA 1
ATOM 1190 C C . LEU A 1 151 ? -28.397 5.506 91.231 1.00 84.56 151 LEU A C 1
ATOM 1192 O O . LEU A 1 151 ? -27.407 5.684 90.528 1.00 84.56 151 LEU A O 1
ATOM 1196 N N . ARG A 1 152 ? -29.250 4.500 91.025 1.00 79.31 152 ARG A N 1
ATOM 1197 C CA . ARG A 1 152 ? -29.118 3.532 89.931 1.00 79.31 152 ARG A CA 1
ATOM 1198 C C . ARG A 1 152 ? -29.602 4.035 88.581 1.00 79.31 152 ARG A C 1
ATOM 1200 O O . ARG A 1 152 ? -29.289 3.389 87.597 1.00 79.31 152 ARG A O 1
ATOM 1207 N N . GLU A 1 153 ? -30.365 5.112 88.520 1.00 76.38 153 GLU A N 1
ATOM 1208 C CA . GLU A 1 153 ? -30.819 5.707 87.261 1.00 76.38 153 GLU A CA 1
ATOM 1209 C C . GLU A 1 153 ? -29.867 6.819 86.809 1.00 76.38 153 GLU A C 1
ATOM 1211 O O . GLU A 1 153 ? -29.410 6.810 85.668 1.00 76.38 153 GLU A O 1
ATOM 1216 N N . ASP A 1 154 ? -29.493 7.721 87.723 1.00 79.56 154 ASP A N 1
ATOM 1217 C CA . ASP A 1 154 ? -28.774 8.954 87.389 1.00 79.56 154 ASP A CA 1
ATOM 1218 C C . ASP A 1 154 ? -27.257 8.873 87.619 1.00 79.56 154 ASP A C 1
ATOM 1220 O O . ASP A 1 154 ? -26.489 9.557 86.939 1.00 79.56 154 ASP A O 1
ATOM 1224 N N . VAL A 1 155 ? -26.800 8.084 88.602 1.00 79.06 155 VAL A N 1
ATOM 1225 C CA . VAL A 1 155 ? -25.385 8.076 89.034 1.00 79.06 155 VAL A CA 1
ATOM 1226 C C . VAL A 1 155 ? -24.640 6.826 88.567 1.00 79.06 155 VAL A C 1
ATOM 1228 O O . VAL A 1 155 ? -23.486 6.931 88.155 1.00 79.06 155 VAL A O 1
ATOM 1231 N N . ASP A 1 156 ? -25.281 5.660 88.621 1.00 76.25 156 ASP A N 1
ATOM 1232 C CA . ASP A 1 156 ? -24.726 4.380 88.167 1.00 76.25 156 ASP A CA 1
ATOM 1233 C C . ASP A 1 156 ? -25.796 3.554 87.426 1.00 76.25 156 ASP A C 1
ATOM 1235 O O . ASP A 1 156 ? -26.301 2.560 87.968 1.00 76.25 156 ASP A O 1
ATOM 1239 N N . PRO A 1 157 ? -26.189 3.989 86.207 1.00 73.56 157 PRO A N 1
ATOM 1240 C CA . PRO A 1 157 ? -27.096 3.245 85.343 1.00 73.56 157 PRO A CA 1
ATOM 1241 C C . PRO A 1 157 ? -26.557 1.845 85.081 1.00 73.56 157 PRO A C 1
ATOM 1243 O O . PRO A 1 157 ? -25.568 1.643 84.373 1.00 73.56 157 PRO A O 1
ATOM 1246 N N . PHE A 1 158 ? -27.234 0.848 85.654 1.00 67.44 158 PHE A N 1
ATOM 1247 C CA . PHE A 1 158 ? -26.925 -0.550 85.396 1.00 67.44 158 PHE A CA 1
ATOM 1248 C C . PHE A 1 158 ? -27.434 -0.926 84.004 1.00 67.44 158 PHE A C 1
ATOM 1250 O O . PHE A 1 158 ? -28.569 -1.373 83.829 1.00 67.44 158 PHE A O 1
ATOM 1257 N N . TYR A 1 159 ? -26.575 -0.767 83.001 1.00 72.06 159 TYR A N 1
ATOM 1258 C CA . TYR A 1 159 ? -26.827 -1.331 81.685 1.00 72.06 159 TYR A CA 1
ATOM 1259 C C . TYR A 1 159 ? -26.699 -2.848 81.780 1.00 72.06 159 TYR A C 1
ATOM 1261 O O . TYR A 1 159 ? -25.609 -3.402 81.945 1.00 72.06 159 TYR A O 1
ATOM 1269 N N . SER A 1 160 ? -27.834 -3.539 81.696 1.00 79.69 160 SER A N 1
ATOM 1270 C CA . SER A 1 160 ? -27.807 -4.981 81.499 1.00 79.69 160 SER A CA 1
ATOM 1271 C C . SER A 1 160 ? -27.084 -5.284 80.182 1.00 79.69 160 SER A C 1
ATOM 1273 O O . SER A 1 160 ? -27.127 -4.493 79.237 1.00 79.69 160 SER A O 1
ATOM 1275 N N . LEU A 1 161 ? -26.435 -6.447 80.095 1.00 79.75 161 LEU A N 1
ATOM 1276 C CA . LEU A 1 161 ? -25.793 -6.894 78.854 1.00 79.75 161 LEU A CA 1
ATOM 1277 C C . LEU A 1 161 ? -26.765 -6.825 77.661 1.00 79.75 161 LEU A C 1
ATOM 1279 O O . LEU A 1 161 ? -26.362 -6.502 76.551 1.00 79.75 161 LEU A O 1
ATOM 1283 N N . TYR A 1 162 ? -28.053 -7.060 77.917 1.00 81.62 162 TYR A N 1
ATOM 1284 C CA . TYR A 1 162 ? -29.121 -6.941 76.933 1.00 81.62 162 TYR A CA 1
ATOM 1285 C C . TYR A 1 162 ? -29.323 -5.503 76.434 1.00 81.62 162 TYR A C 1
ATOM 1287 O O . TYR A 1 162 ? -29.403 -5.295 75.231 1.00 81.62 162 TYR A O 1
ATOM 1295 N N . ALA A 1 163 ? -29.330 -4.505 77.325 1.00 81.12 163 ALA A N 1
ATOM 1296 C CA . ALA A 1 163 ? -29.482 -3.100 76.940 1.00 81.12 163 ALA A CA 1
ATOM 1297 C C . ALA A 1 163 ? -28.323 -2.607 76.056 1.00 81.12 163 ALA A C 1
ATOM 1299 O O . ALA A 1 163 ? -28.544 -1.871 75.099 1.00 81.12 163 ALA A O 1
ATOM 1300 N N . VAL A 1 164 ? -27.093 -3.051 76.342 1.00 83.94 164 VAL A N 1
ATOM 1301 C CA . VAL A 1 164 ? -25.918 -2.735 75.509 1.00 83.94 164 VAL A CA 1
ATOM 1302 C C . VAL A 1 164 ? -26.009 -3.421 74.145 1.00 83.94 164 VAL A C 1
ATOM 1304 O O . VAL A 1 164 ? -25.733 -2.796 73.126 1.00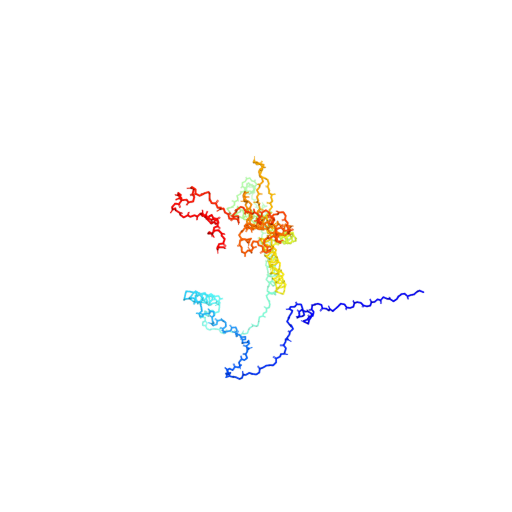 83.94 164 VAL A O 1
ATOM 1307 N N . LEU A 1 165 ? -26.421 -4.693 74.113 1.00 86.19 165 LEU A N 1
ATOM 1308 C CA . LEU A 1 165 ? -26.599 -5.435 72.864 1.00 86.19 165 LEU A CA 1
ATOM 1309 C C . LEU A 1 165 ? -27.695 -4.825 71.982 1.00 86.19 165 LEU A C 1
ATOM 1311 O O . LEU A 1 165 ? -27.490 -4.696 70.781 1.00 86.19 165 LEU A O 1
ATOM 1315 N N . GLU A 1 166 ? -28.827 -4.414 72.557 1.00 85.06 166 GLU A N 1
ATOM 1316 C CA . GLU A 1 166 ? -29.879 -3.726 71.801 1.00 85.06 166 GLU A CA 1
ATOM 1317 C C . GLU A 1 166 ? -29.443 -2.352 71.296 1.00 85.06 166 GLU A C 1
ATOM 1319 O O . GLU A 1 166 ? -29.797 -1.974 70.182 1.00 85.06 166 GLU A O 1
ATOM 1324 N N . TYR A 1 167 ? -28.684 -1.603 72.097 1.00 84.06 167 TYR A N 1
ATOM 1325 C CA . TYR A 1 167 ? -28.139 -0.318 71.671 1.00 84.06 167 TYR A CA 1
ATOM 1326 C C . TYR A 1 167 ? -27.193 -0.482 70.479 1.00 84.06 167 TYR A C 1
ATOM 1328 O O . TYR A 1 167 ? -27.337 0.238 69.497 1.00 84.06 167 TYR A O 1
ATOM 1336 N N . ASN A 1 168 ? -26.282 -1.458 70.534 1.00 87.31 168 ASN A N 1
ATOM 1337 C CA . ASN A 1 168 ? -25.391 -1.760 69.415 1.00 87.31 168 ASN A CA 1
ATOM 1338 C C . ASN A 1 168 ? -26.183 -2.202 68.185 1.00 87.31 168 ASN A C 1
ATOM 1340 O O . ASN A 1 168 ? -25.966 -1.649 67.122 1.00 87.31 168 ASN A O 1
ATOM 1344 N N . ARG A 1 169 ? -27.177 -3.088 68.341 1.00 88.06 169 ARG A N 1
ATOM 1345 C CA . ARG A 1 169 ? -28.028 -3.516 67.222 1.00 88.06 169 ARG A CA 1
ATOM 1346 C C . ARG A 1 169 ? -28.732 -2.335 66.549 1.00 88.06 169 ARG A C 1
ATOM 1348 O O . ARG A 1 169 ? -28.762 -2.265 65.333 1.00 88.06 169 ARG A O 1
ATOM 1355 N N . LYS A 1 170 ? -29.264 -1.386 67.327 1.00 86.00 170 LYS A N 1
ATOM 1356 C CA . LYS A 1 170 ? -29.881 -0.163 66.784 1.00 86.00 170 LYS A CA 1
ATOM 1357 C C . LYS A 1 170 ? -28.876 0.759 66.100 1.00 86.00 170 LYS A C 1
ATOM 1359 O O . LYS A 1 170 ? -29.249 1.456 65.165 1.00 86.00 170 LYS A O 1
ATOM 1364 N N . MET A 1 171 ? -27.642 0.810 66.598 1.00 85.06 171 MET A N 1
ATOM 1365 C CA . MET A 1 171 ? -26.574 1.574 65.958 1.00 85.06 171 MET A CA 1
ATOM 1366 C C . MET A 1 171 ? -26.142 0.930 64.645 1.00 85.06 171 MET A C 1
ATOM 1368 O O . MET A 1 171 ? -26.029 1.645 63.659 1.00 85.06 171 MET A O 1
ATOM 1372 N N . ASP A 1 172 ? -26.003 -0.394 64.616 1.00 83.44 172 ASP A N 1
ATOM 1373 C CA . ASP A 1 172 ? -25.697 -1.159 63.408 1.00 83.44 172 ASP A CA 1
ATOM 1374 C C . ASP A 1 172 ? -26.827 -0.992 62.371 1.00 83.44 172 ASP A C 1
ATOM 1376 O O . ASP A 1 172 ? -26.560 -0.642 61.230 1.00 83.44 172 ASP A O 1
ATOM 1380 N N . GLU A 1 173 ? -28.098 -1.108 62.780 1.00 83.69 173 GLU A N 1
ATOM 1381 C CA . GLU A 1 173 ? -29.273 -0.854 61.923 1.00 83.69 173 GLU A CA 1
ATOM 1382 C C . GLU A 1 173 ? -29.300 0.592 61.374 1.00 83.69 173 GLU A C 1
ATOM 1384 O O . GLU A 1 173 ? -29.703 0.824 60.234 1.00 83.69 173 GLU A O 1
ATOM 1389 N N . ALA A 1 174 ? -28.878 1.583 62.168 1.00 81.12 174 ALA A N 1
ATOM 1390 C CA . ALA A 1 174 ? -28.816 2.981 61.739 1.00 81.12 174 ALA A CA 1
ATOM 1391 C C . ALA A 1 174 ? -27.641 3.252 60.785 1.00 81.12 174 ALA A C 1
ATOM 1393 O O . ALA A 1 174 ? -27.792 4.017 59.835 1.00 81.12 174 ALA A O 1
ATOM 1394 N N . GLU A 1 175 ? -26.492 2.620 61.023 1.00 79.12 175 GLU A N 1
ATOM 1395 C CA . GLU A 1 175 ? -25.316 2.693 60.154 1.00 79.12 175 GLU A CA 1
ATOM 1396 C C . GLU A 1 175 ? -25.568 1.967 58.823 1.00 79.12 175 GLU A C 1
ATOM 1398 O O . GLU A 1 175 ? -25.177 2.459 57.767 1.00 79.12 175 GLU A O 1
ATOM 1403 N N . GLU A 1 176 ? -26.276 0.838 58.838 1.00 76.44 176 GLU A N 1
ATOM 1404 C CA . GLU A 1 176 ? -26.729 0.137 57.632 1.00 76.44 176 GLU A CA 1
ATOM 1405 C C . GLU A 1 176 ? -27.702 0.993 56.810 1.00 76.44 176 GLU A C 1
ATOM 1407 O O . GLU A 1 176 ? -27.561 1.065 55.591 1.00 76.44 176 GLU A O 1
ATOM 1412 N N . ALA A 1 177 ? -28.629 1.703 57.463 1.00 74.75 177 ALA A N 1
ATOM 1413 C CA . ALA A 1 177 ? -29.549 2.622 56.792 1.00 74.75 177 ALA A CA 1
ATOM 1414 C C . ALA A 1 177 ? -28.850 3.872 56.221 1.00 74.75 177 ALA A C 1
ATOM 1416 O O . ALA A 1 177 ? -29.245 4.383 55.177 1.00 74.75 177 ALA A O 1
ATOM 1417 N N . GLU A 1 178 ? -27.804 4.380 56.881 1.00 74.06 178 GLU A N 1
ATOM 1418 C CA . GLU A 1 178 ? -27.004 5.501 56.362 1.00 74.06 178 GLU A CA 1
ATOM 1419 C C . GLU A 1 178 ? -26.129 5.078 55.168 1.00 74.06 178 GLU A C 1
ATOM 1421 O O . GLU A 1 178 ? -25.866 5.881 54.271 1.00 74.06 178 GLU A O 1
ATOM 1426 N N . ASN A 1 179 ? -25.723 3.807 55.128 1.00 72.31 179 ASN A N 1
ATOM 1427 C CA . ASN A 1 179 ? -24.928 3.213 54.054 1.00 72.31 179 ASN A CA 1
ATOM 1428 C C . ASN A 1 179 ? -25.772 2.549 52.952 1.00 72.31 179 ASN A C 1
ATOM 1430 O O . ASN A 1 179 ? -25.208 1.857 52.099 1.00 72.31 179 ASN A O 1
ATOM 1434 N N . GLU A 1 180 ? -27.094 2.732 52.949 1.00 80.12 180 GLU A N 1
ATOM 1435 C CA . GLU A 1 180 ? -27.960 2.186 51.908 1.00 80.12 180 GLU A CA 1
ATOM 1436 C C . GLU A 1 180 ? -27.631 2.863 50.570 1.00 80.12 180 GLU A C 1
ATOM 1438 O O . GLU A 1 180 ? -27.937 4.029 50.313 1.00 80.12 180 GLU A O 1
ATOM 1443 N N . ILE A 1 181 ? -26.915 2.125 49.724 1.00 78.94 181 ILE A N 1
ATOM 1444 C CA . ILE A 1 181 ? -26.552 2.570 48.386 1.00 78.94 181 ILE A CA 1
ATOM 1445 C C . ILE A 1 181 ? -27.823 2.539 47.541 1.00 78.94 181 ILE A C 1
ATOM 1447 O O . ILE A 1 181 ? -28.386 1.471 47.314 1.00 78.94 181 ILE A O 1
ATOM 1451 N N . ASP A 1 182 ? -28.244 3.700 47.043 1.00 83.75 182 ASP A N 1
ATOM 1452 C CA . ASP A 1 182 ? -29.357 3.811 46.101 1.00 83.75 182 ASP A CA 1
ATOM 1453 C C . ASP A 1 182 ? -28.948 3.218 44.742 1.00 83.75 182 ASP A C 1
ATOM 1455 O O . ASP A 1 182 ? -28.336 3.875 43.892 1.00 83.75 182 ASP A O 1
ATOM 1459 N N . ILE A 1 183 ? -29.231 1.925 44.577 1.00 82.44 183 ILE A N 1
ATOM 1460 C CA . ILE A 1 183 ? -28.909 1.156 43.372 1.00 82.44 183 ILE A CA 1
ATOM 1461 C C . ILE A 1 183 ? -29.622 1.761 42.156 1.00 82.44 183 ILE A C 1
ATOM 1463 O O . ILE A 1 183 ? -29.006 1.876 41.096 1.00 82.44 183 ILE A O 1
ATOM 1467 N N . ASP A 1 184 ? -30.861 2.233 42.317 1.00 88.06 184 ASP A N 1
ATOM 1468 C CA . ASP A 1 184 ? -31.659 2.806 41.230 1.00 88.06 184 ASP A CA 1
ATOM 1469 C C . ASP A 1 184 ? -31.034 4.110 40.710 1.00 88.06 184 ASP A C 1
ATOM 1471 O O . ASP A 1 184 ? -30.962 4.342 39.498 1.00 88.06 184 ASP A O 1
ATOM 1475 N N . ALA A 1 185 ? -30.527 4.956 41.613 1.00 89.50 185 ALA A N 1
ATOM 1476 C CA . ALA A 1 185 ? -29.821 6.179 41.237 1.00 89.50 185 ALA A CA 1
ATOM 1477 C C . ALA A 1 185 ? -28.516 5.887 40.480 1.00 89.50 185 ALA A C 1
ATOM 1479 O O . ALA A 1 185 ? -28.229 6.533 39.467 1.00 89.50 185 ALA A O 1
ATOM 1480 N N . ILE A 1 186 ? -27.746 4.895 40.934 1.00 90.38 186 ILE A N 1
ATOM 1481 C CA . ILE A 1 186 ? -26.495 4.485 40.280 1.00 90.38 186 ILE A CA 1
ATOM 1482 C C . ILE A 1 186 ? -26.767 3.882 38.899 1.00 90.38 186 ILE A C 1
ATOM 1484 O O . ILE A 1 186 ? -26.049 4.178 37.942 1.00 90.38 186 ILE A O 1
ATOM 1488 N N . GLU A 1 187 ? -27.798 3.049 38.762 1.00 88.12 187 GLU A N 1
ATOM 1489 C CA . GLU A 1 187 ? -28.182 2.472 37.472 1.00 88.12 187 GLU A CA 1
ATOM 1490 C C . GLU A 1 187 ? -28.648 3.544 36.481 1.00 88.12 187 GLU A C 1
ATOM 1492 O O . GLU A 1 187 ? -28.285 3.491 35.301 1.00 88.12 187 GLU A O 1
ATOM 1497 N N . ALA A 1 188 ? -29.385 4.554 36.949 1.00 93.44 188 ALA A N 1
ATOM 1498 C CA . ALA A 1 188 ? -29.801 5.680 36.121 1.00 93.44 188 ALA A CA 1
ATOM 1499 C C . ALA A 1 188 ? -28.604 6.512 35.627 1.00 93.44 188 ALA A C 1
ATOM 1501 O O . ALA A 1 188 ? -28.532 6.832 34.437 1.00 93.44 188 ALA A O 1
ATOM 1502 N N . GLU A 1 189 ? -27.647 6.820 36.508 1.00 93.38 189 GLU A N 1
ATOM 1503 C CA . GLU A 1 189 ? -26.413 7.534 36.149 1.00 93.38 189 GLU A CA 1
ATOM 1504 C C . GLU A 1 189 ? -25.584 6.731 35.136 1.00 93.38 189 GLU A C 1
ATOM 1506 O O . GLU A 1 189 ? -25.200 7.245 34.081 1.00 93.38 189 GLU A O 1
ATOM 1511 N N . LYS A 1 190 ? -25.407 5.430 35.386 1.00 92.06 190 LYS A N 1
ATOM 1512 C CA . LYS A 1 190 ? -24.720 4.512 34.473 1.00 92.06 190 LYS A CA 1
ATOM 1513 C C . LYS A 1 190 ? -25.383 4.469 33.093 1.00 92.06 190 LYS A C 1
ATOM 1515 O O . LYS A 1 190 ? -24.689 4.537 32.080 1.00 92.06 190 LYS A O 1
ATOM 1520 N N . ALA A 1 191 ? -26.711 4.402 33.029 1.00 89.88 191 ALA A N 1
ATOM 1521 C CA . ALA A 1 191 ? -27.441 4.379 31.763 1.00 89.88 191 ALA A CA 1
ATOM 1522 C C . ALA A 1 191 ? -27.282 5.685 30.961 1.00 89.88 191 ALA A C 1
ATOM 1524 O O . ALA A 1 191 ? -27.338 5.678 29.727 1.00 89.88 191 ALA A O 1
ATOM 1525 N N . GLU A 1 192 ? -27.101 6.828 31.626 1.00 91.88 192 GLU A N 1
ATOM 1526 C CA . GLU A 1 192 ? -26.788 8.091 30.951 1.00 91.88 192 GLU A CA 1
ATOM 1527 C C . GLU A 1 192 ? -25.358 8.130 30.421 1.00 91.88 192 GLU A C 1
ATOM 1529 O O . GLU A 1 192 ? -25.137 8.572 29.287 1.00 91.88 192 GLU A O 1
ATOM 1534 N N . ASP A 1 193 ? -24.405 7.642 31.208 1.00 89.00 193 ASP A N 1
ATOM 1535 C CA . ASP A 1 193 ? -22.999 7.569 30.825 1.00 89.00 193 ASP A CA 1
ATOM 1536 C C . ASP A 1 193 ? -22.779 6.609 29.653 1.00 89.00 193 ASP A C 1
ATOM 1538 O O . ASP A 1 193 ? -22.104 6.971 28.687 1.00 89.00 193 ASP A O 1
ATOM 1542 N N . GLU A 1 194 ? -23.428 5.444 29.658 1.00 87.00 194 GLU A N 1
ATOM 1543 C CA . GLU A 1 194 ? -23.414 4.499 28.537 1.00 87.00 194 GLU A CA 1
ATOM 1544 C C . GLU A 1 194 ? -24.011 5.120 27.270 1.00 87.00 194 GLU A C 1
ATOM 1546 O O . GLU A 1 194 ? -23.443 4.999 26.183 1.00 87.00 194 GLU A O 1
ATOM 1551 N N . ARG A 1 195 ? -25.118 5.863 27.395 1.00 83.38 195 ARG A N 1
ATOM 1552 C CA . ARG A 1 195 ? -25.738 6.566 26.262 1.00 83.38 195 ARG A CA 1
ATOM 1553 C C . ARG A 1 195 ? -24.817 7.646 25.695 1.00 83.38 195 ARG A C 1
ATOM 1555 O O . ARG A 1 195 ? -24.760 7.824 24.479 1.00 83.38 195 ARG A O 1
ATOM 1562 N N . ARG A 1 196 ? -24.094 8.365 26.557 1.00 88.94 196 ARG A N 1
ATOM 1563 C CA . ARG A 1 196 ? -23.121 9.387 26.149 1.00 88.94 196 ARG A CA 1
ATOM 1564 C C . ARG A 1 196 ? -21.918 8.751 25.454 1.00 88.94 196 ARG A C 1
ATOM 1566 O O . ARG A 1 196 ? -21.569 9.171 24.355 1.00 88.94 196 ARG A O 1
ATOM 1573 N N . ALA A 1 197 ? -21.359 7.693 26.037 1.00 86.06 197 ALA A N 1
ATOM 1574 C CA . ALA A 1 197 ? -20.251 6.940 25.458 1.00 86.06 197 ALA A CA 1
ATOM 1575 C C . ALA A 1 197 ? -20.630 6.300 24.111 1.00 86.06 197 ALA A C 1
ATOM 1577 O O . ALA A 1 197 ? -19.815 6.265 23.189 1.00 86.06 197 ALA A O 1
ATOM 1578 N N . ALA A 1 198 ? -21.883 5.859 23.960 1.00 82.25 198 ALA A N 1
ATOM 1579 C CA . ALA A 1 198 ? -22.410 5.353 22.697 1.00 82.25 198 ALA A CA 1
ATOM 1580 C C . ALA A 1 198 ? -22.486 6.437 21.610 1.00 82.25 198 ALA A C 1
ATOM 1582 O O . ALA A 1 198 ? -22.151 6.178 20.454 1.00 82.25 198 ALA A O 1
ATOM 1583 N N . MET A 1 199 ? -22.899 7.661 21.963 1.00 77.50 199 MET A N 1
ATOM 1584 C CA . MET A 1 199 ? -22.946 8.791 21.022 1.00 77.50 199 MET A CA 1
ATOM 1585 C C . MET A 1 199 ? -21.553 9.271 20.608 1.00 77.50 199 MET A C 1
ATOM 1587 O O . MET A 1 199 ? -21.342 9.570 19.431 1.00 77.50 199 MET A O 1
ATOM 1591 N N . ASP A 1 200 ? -20.612 9.314 21.551 1.00 84.69 200 ASP A N 1
ATOM 1592 C CA . ASP A 1 200 ? -19.218 9.688 21.288 1.00 84.69 200 ASP A CA 1
ATOM 1593 C C . ASP A 1 200 ? -18.447 8.585 20.532 1.00 84.69 200 ASP A C 1
ATOM 1595 O O . ASP A 1 200 ? -17.367 8.833 19.992 1.00 84.69 200 ASP A O 1
ATOM 1599 N N . GLY A 1 201 ? -19.029 7.384 20.422 1.00 76.38 201 GLY A N 1
ATOM 1600 C CA . GLY A 1 201 ? -18.463 6.239 19.708 1.00 76.38 201 GLY A CA 1
ATOM 1601 C C . GLY A 1 201 ? -17.389 5.482 20.493 1.00 76.38 201 GLY A C 1
ATOM 1602 O O . GLY A 1 201 ? -16.667 4.680 19.900 1.00 76.38 201 GLY A O 1
ATOM 1603 N N . ASP A 1 202 ? -17.284 5.737 21.798 1.00 81.12 202 ASP A N 1
ATOM 1604 C CA . ASP A 1 202 ? -16.380 5.051 22.728 1.00 81.12 202 ASP A CA 1
ATOM 1605 C C . ASP A 1 202 ? -16.974 3.706 23.187 1.00 81.12 202 ASP A C 1
ATOM 1607 O O . ASP A 1 202 ? -16.270 2.702 23.298 1.00 81.12 202 ASP A O 1
ATOM 1611 N N . LEU A 1 203 ? -18.304 3.649 23.349 1.00 75.38 203 LEU A N 1
ATOM 1612 C CA . LEU A 1 203 ? -19.045 2.419 23.632 1.00 75.38 203 LEU A CA 1
ATOM 1613 C C . LEU A 1 203 ? -19.722 1.891 22.359 1.00 75.38 203 LEU A C 1
ATOM 1615 O O . LEU A 1 203 ? -20.640 2.502 21.812 1.00 75.38 203 LEU A O 1
ATOM 1619 N N . LEU A 1 204 ? -19.288 0.721 21.887 1.00 70.19 204 LEU A N 1
ATOM 1620 C CA . LEU A 1 204 ? -19.944 0.022 20.782 1.00 70.19 204 LEU A CA 1
ATOM 1621 C C . LEU A 1 204 ? -21.182 -0.711 21.305 1.00 70.19 204 LEU A C 1
ATOM 1623 O O . LEU A 1 204 ? -21.080 -1.821 21.821 1.00 70.19 204 LEU A O 1
ATOM 1627 N N . VAL A 1 205 ? -22.351 -0.095 21.156 1.00 67.06 205 VAL A N 1
ATOM 1628 C CA . VAL A 1 205 ? -23.630 -0.726 21.503 1.00 67.06 205 VAL A CA 1
ATOM 1629 C C . VAL A 1 205 ? -23.932 -1.827 20.485 1.00 67.06 205 VAL A C 1
ATOM 1631 O O . VAL A 1 205 ? -24.082 -1.562 19.291 1.00 67.06 205 VAL A O 1
ATOM 1634 N N . THR A 1 206 ? -23.991 -3.075 20.946 1.00 63.56 206 THR A N 1
ATOM 1635 C CA . THR A 1 206 ? -24.262 -4.253 20.107 1.00 63.56 206 THR A CA 1
ATOM 1636 C C . THR A 1 206 ? -25.750 -4.539 19.906 1.00 63.56 206 THR A C 1
ATOM 1638 O O . THR A 1 206 ? -26.081 -5.456 19.156 1.00 63.56 206 THR A O 1
ATOM 1641 N N . ASP A 1 207 ? -26.641 -3.749 20.510 1.00 66.19 207 ASP A N 1
ATOM 1642 C CA . ASP A 1 207 ? -28.099 -3.952 20.492 1.00 66.19 207 ASP A CA 1
ATOM 1643 C C . ASP A 1 207 ? -28.741 -3.452 19.191 1.00 66.19 207 ASP A C 1
ATOM 1645 O O . ASP A 1 207 ? -29.681 -2.657 19.167 1.00 66.19 207 ASP A O 1
ATOM 1649 N N . LEU A 1 208 ? -28.191 -3.897 18.069 1.00 63.53 208 LEU A N 1
ATOM 1650 C CA . LEU A 1 208 ? -28.723 -3.613 16.749 1.00 63.53 208 LEU A CA 1
ATOM 1651 C C . LEU A 1 208 ? -29.737 -4.685 16.371 1.00 63.53 208 LEU A C 1
ATOM 1653 O O . LEU A 1 208 ? -29.480 -5.884 16.495 1.00 63.53 208 LEU A O 1
ATOM 1657 N N . MET A 1 209 ? -30.881 -4.245 15.852 1.00 70.50 209 MET A N 1
ATOM 1658 C CA . MET A 1 209 ? -31.919 -5.148 15.364 1.00 70.50 209 MET A CA 1
ATOM 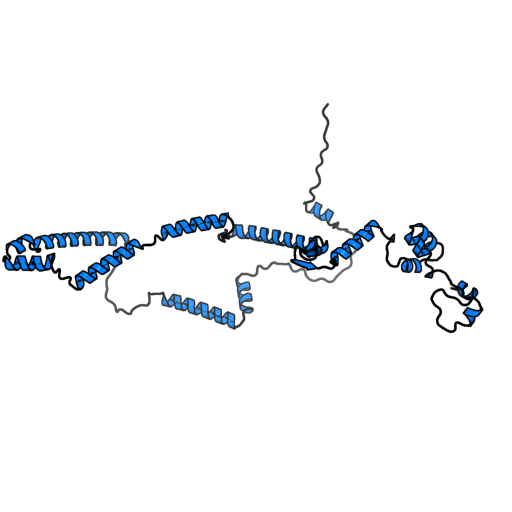1659 C C . MET A 1 209 ? -31.352 -6.079 14.266 1.00 70.50 209 MET A C 1
ATOM 1661 O O . MET A 1 209 ? -30.561 -5.623 13.430 1.00 70.50 209 MET A O 1
ATOM 1665 N N . PRO A 1 210 ? -31.766 -7.360 14.204 1.00 68.25 210 PRO A N 1
ATOM 1666 C CA . PRO A 1 210 ? -31.274 -8.338 13.222 1.00 68.25 210 PRO A CA 1
ATOM 1667 C C . PRO A 1 210 ? -31.276 -7.862 11.755 1.00 68.25 210 PRO A C 1
ATOM 1669 O O . PRO A 1 210 ? -30.310 -8.092 11.024 1.00 68.25 210 PRO A O 1
ATOM 1672 N N . GLU A 1 211 ? -32.301 -7.128 11.315 1.00 72.25 211 GLU A N 1
ATOM 1673 C CA . GLU A 1 211 ? -32.364 -6.531 9.973 1.00 72.25 211 GLU A CA 1
ATOM 1674 C C . GLU A 1 211 ? -31.283 -5.462 9.718 1.00 72.25 211 GLU A C 1
ATOM 1676 O O . GLU A 1 211 ? -30.757 -5.344 8.603 1.00 72.25 211 GLU A O 1
ATOM 1681 N N . GLU A 1 212 ? -30.916 -4.679 10.736 1.00 69.25 212 GLU A N 1
ATOM 1682 C CA . GLU A 1 212 ? -29.881 -3.647 10.624 1.00 69.25 212 GLU A CA 1
ATOM 1683 C C . GLU A 1 212 ? -28.485 -4.265 10.542 1.00 69.25 212 GLU A C 1
ATOM 1685 O O . GLU A 1 212 ? -27.641 -3.773 9.784 1.00 69.25 212 GLU A O 1
ATOM 1690 N N . LEU A 1 213 ? -28.270 -5.398 11.217 1.00 74.81 213 LEU A N 1
ATOM 1691 C CA . LEU A 1 213 ? -27.030 -6.170 11.155 1.00 74.81 213 LEU A CA 1
ATOM 1692 C C . LEU A 1 213 ? -26.715 -6.631 9.729 1.00 74.81 213 LEU A C 1
ATOM 1694 O O . LEU A 1 213 ? -25.565 -6.536 9.301 1.00 74.81 213 LEU A O 1
ATOM 1698 N N . VAL A 1 214 ? -27.707 -7.060 8.940 1.00 79.75 214 VAL A N 1
ATOM 1699 C CA . VAL A 1 214 ? -27.476 -7.475 7.541 1.00 79.75 214 VAL A CA 1
ATOM 1700 C C . VAL A 1 214 ? -27.019 -6.293 6.685 1.00 79.75 214 VAL A C 1
ATOM 1702 O O . VAL A 1 214 ? -26.041 -6.396 5.935 1.00 79.75 214 VAL A O 1
ATOM 1705 N N . ARG A 1 215 ? -27.688 -5.140 6.813 1.00 80.75 215 ARG A N 1
ATOM 1706 C CA . ARG A 1 215 ? -27.318 -3.919 6.084 1.00 80.75 215 ARG A CA 1
ATOM 1707 C C . ARG A 1 215 ? -25.925 -3.439 6.482 1.00 80.75 215 ARG A C 1
ATOM 1709 O O . ARG A 1 215 ? -25.122 -3.120 5.603 1.00 80.75 215 ARG A O 1
ATOM 1716 N N . GLN A 1 216 ? -25.627 -3.404 7.778 1.00 81.06 216 GLN A N 1
ATOM 1717 C CA . GLN A 1 216 ? -24.327 -2.986 8.292 1.00 81.06 216 GLN A CA 1
ATOM 1718 C C . GLN A 1 216 ? -23.218 -3.970 7.923 1.00 81.06 216 GLN A C 1
ATOM 1720 O O . GLN A 1 216 ? -22.152 -3.534 7.498 1.00 81.06 216 GLN A O 1
ATOM 1725 N N . ARG A 1 217 ? -23.474 -5.283 7.965 1.00 83.69 217 ARG A N 1
ATOM 1726 C CA . ARG A 1 217 ? -22.547 -6.319 7.486 1.00 83.69 217 ARG A CA 1
ATOM 1727 C C . ARG A 1 217 ? -22.189 -6.088 6.026 1.00 83.69 217 ARG A C 1
ATOM 1729 O O . ARG A 1 217 ? -21.010 -6.087 5.678 1.00 83.69 217 ARG A O 1
ATOM 1736 N N . ASN A 1 218 ? -23.186 -5.861 5.175 1.00 87.50 218 ASN A N 1
ATOM 1737 C CA . ASN A 1 218 ? -22.961 -5.606 3.753 1.00 87.50 218 ASN A CA 1
ATOM 1738 C C . ASN A 1 218 ? -22.181 -4.298 3.540 1.00 87.50 218 ASN A C 1
ATOM 1740 O O . ASN A 1 218 ? -21.280 -4.240 2.702 1.00 87.50 218 ASN A O 1
ATOM 1744 N N . LEU A 1 219 ? -22.473 -3.259 4.329 1.00 87.38 219 LEU A N 1
ATOM 1745 C CA . LEU A 1 219 ? -21.752 -1.987 4.284 1.00 87.38 219 LEU A CA 1
ATOM 1746 C C . LEU A 1 219 ? -20.294 -2.143 4.743 1.00 87.38 219 LEU A C 1
ATOM 1748 O O . LEU A 1 219 ? -19.390 -1.681 4.051 1.00 87.38 219 LEU A O 1
ATOM 1752 N N . PHE A 1 220 ? -20.049 -2.873 5.830 1.00 89.06 220 PHE A N 1
ATOM 1753 C CA . PHE A 1 220 ? -18.716 -3.212 6.324 1.00 89.06 220 PHE A CA 1
ATOM 1754 C C . PHE A 1 220 ? -17.927 -4.036 5.306 1.00 89.06 220 PHE A C 1
ATOM 1756 O O . PHE A 1 220 ? -16.778 -3.715 5.012 1.00 89.06 220 PHE A O 1
ATOM 1763 N N . GLN A 1 221 ? -18.533 -5.070 4.716 1.00 91.88 221 GLN A N 1
ATOM 1764 C CA . GLN A 1 221 ? -17.891 -5.870 3.672 1.00 91.88 221 GLN A CA 1
ATOM 1765 C C . GLN A 1 221 ? -17.521 -5.009 2.462 1.00 91.88 221 GLN A C 1
ATOM 1767 O O . GLN A 1 221 ? -16.406 -5.127 1.949 1.00 91.88 221 GLN A O 1
ATOM 1772 N N . ARG A 1 222 ? -18.412 -4.100 2.045 1.00 94.12 222 ARG A N 1
ATOM 1773 C CA . ARG A 1 222 ? -18.158 -3.158 0.951 1.00 94.12 222 ARG A CA 1
ATOM 1774 C C . ARG A 1 222 ? -17.022 -2.192 1.278 1.00 94.12 222 ARG A C 1
ATOM 1776 O O . ARG A 1 222 ? -16.114 -2.046 0.462 1.00 94.12 222 ARG A O 1
ATOM 1783 N N . GLU A 1 223 ? -17.032 -1.559 2.450 1.00 93.25 223 GLU A N 1
ATOM 1784 C CA . GLU A 1 223 ? -15.965 -0.635 2.853 1.00 93.25 223 GLU A CA 1
ATOM 1785 C C . GLU A 1 223 ? -14.633 -1.368 3.035 1.00 93.25 223 GLU A C 1
ATOM 1787 O O . GLU A 1 223 ? -13.604 -0.922 2.531 1.00 93.25 223 GLU A O 1
ATOM 1792 N N . ARG A 1 224 ? -14.636 -2.560 3.635 1.00 92.94 224 ARG A N 1
ATOM 1793 C CA . ARG A 1 224 ? -13.443 -3.404 3.754 1.00 92.94 224 ARG A CA 1
ATOM 1794 C C . ARG A 1 224 ? -12.895 -3.801 2.382 1.00 92.94 224 ARG A C 1
ATOM 1796 O O . ARG A 1 224 ? -11.682 -3.753 2.175 1.00 92.94 224 ARG A O 1
ATOM 1803 N N . ALA A 1 225 ? -13.758 -4.167 1.433 1.00 93.38 225 ALA A N 1
ATOM 1804 C CA . ALA A 1 225 ? -13.360 -4.458 0.057 1.00 93.38 225 ALA A CA 1
ATOM 1805 C C . ALA A 1 225 ? -12.784 -3.215 -0.638 1.00 93.38 225 ALA A C 1
ATOM 1807 O O . ALA A 1 225 ? -11.743 -3.304 -1.289 1.00 93.38 225 ALA A O 1
ATOM 1808 N N . ARG A 1 226 ? -13.402 -2.045 -0.446 1.00 94.94 226 ARG A N 1
ATOM 1809 C CA . ARG A 1 226 ? -12.922 -0.760 -0.969 1.00 94.94 226 ARG A CA 1
ATOM 1810 C C . ARG A 1 226 ? -11.545 -0.397 -0.414 1.00 94.94 226 ARG A C 1
ATOM 1812 O O . ARG A 1 226 ? -10.668 -0.030 -1.195 1.00 94.94 226 ARG A O 1
ATOM 1819 N N . VAL A 1 227 ? -11.332 -0.524 0.896 1.00 92.50 227 VAL A N 1
ATOM 1820 C CA . VAL A 1 227 ? -10.034 -0.265 1.541 1.00 92.50 227 VAL A CA 1
ATOM 1821 C C . VAL A 1 227 ? -8.979 -1.229 1.006 1.00 92.50 227 VAL A C 1
ATOM 1823 O O . VAL A 1 227 ? -7.934 -0.779 0.545 1.00 92.50 227 VAL A O 1
ATOM 1826 N N . LYS A 1 228 ? -9.272 -2.535 0.940 1.00 93.69 228 LYS A N 1
ATOM 1827 C CA . LYS A 1 228 ? -8.353 -3.529 0.357 1.00 93.69 228 LYS A CA 1
ATOM 1828 C C . LYS A 1 228 ? -8.016 -3.234 -1.105 1.00 93.69 228 LYS A C 1
ATOM 1830 O O . LYS A 1 228 ? -6.855 -3.321 -1.494 1.00 93.69 228 LYS A O 1
ATOM 1835 N N . ALA A 1 229 ? -9.007 -2.872 -1.918 1.00 93.62 229 ALA A N 1
ATOM 1836 C CA . ALA A 1 229 ? -8.792 -2.504 -3.314 1.00 93.62 229 ALA A CA 1
ATOM 1837 C C . ALA A 1 229 ? -7.949 -1.225 -3.440 1.00 93.62 229 ALA A C 1
ATOM 1839 O O . ALA A 1 229 ? -7.088 -1.142 -4.314 1.00 93.62 229 ALA A O 1
ATOM 1840 N N . SER A 1 230 ? -8.160 -0.245 -2.556 1.00 94.25 230 SER A N 1
ATOM 1841 C CA . SER A 1 230 ? -7.347 0.973 -2.475 1.00 94.25 230 SER A CA 1
ATOM 1842 C C . SER A 1 230 ? -5.897 0.666 -2.091 1.00 94.25 230 SER A C 1
ATOM 1844 O O . SER A 1 230 ? -4.980 1.103 -2.780 1.00 94.25 230 SER A O 1
ATOM 1846 N N . MET A 1 231 ? -5.675 -0.147 -1.053 1.00 92.81 231 MET A N 1
ATOM 1847 C CA . MET A 1 231 ? -4.338 -0.598 -0.644 1.00 92.81 231 MET A CA 1
ATOM 1848 C C . MET A 1 231 ? -3.635 -1.350 -1.775 1.00 92.81 231 MET A C 1
ATOM 1850 O O . MET A 1 231 ? -2.507 -1.021 -2.124 1.00 92.81 231 MET A O 1
ATOM 1854 N N . LYS A 1 232 ? -4.319 -2.303 -2.422 1.00 93.56 232 LYS A N 1
ATOM 1855 C CA . LYS A 1 232 ? -3.749 -3.062 -3.543 1.00 93.56 232 LYS A CA 1
ATOM 1856 C C . LYS A 1 232 ? -3.403 -2.156 -4.724 1.00 93.56 232 LYS A C 1
ATOM 1858 O O . LYS A 1 232 ? -2.346 -2.314 -5.322 1.00 93.56 232 LYS A O 1
ATOM 1863 N N . ARG A 1 233 ? -4.259 -1.183 -5.049 1.00 94.50 233 ARG A N 1
ATOM 1864 C CA . ARG A 1 233 ? -3.972 -0.189 -6.092 1.00 94.50 233 ARG A CA 1
ATOM 1865 C C . ARG A 1 233 ? -2.713 0.604 -5.757 1.00 94.50 233 ARG A C 1
ATOM 1867 O O . ARG A 1 233 ? -1.819 0.647 -6.591 1.00 94.50 233 ARG A O 1
ATOM 1874 N N . ARG A 1 234 ? -2.630 1.160 -4.543 1.00 92.81 234 ARG A N 1
ATOM 1875 C CA . ARG A 1 234 ? -1.476 1.945 -4.076 1.00 92.81 234 ARG A CA 1
ATOM 1876 C C . ARG A 1 234 ? -0.194 1.119 -4.032 1.00 92.81 234 ARG A C 1
ATOM 1878 O O . ARG A 1 234 ? 0.859 1.627 -4.390 1.00 92.81 234 ARG A O 1
ATOM 1885 N N . GLN A 1 235 ? -0.286 -0.160 -3.674 1.00 91.38 235 GLN A N 1
ATOM 1886 C CA . GLN A 1 235 ? 0.838 -1.092 -3.719 1.00 91.38 235 GLN A CA 1
ATOM 1887 C C . GLN A 1 235 ? 1.351 -1.313 -5.149 1.00 91.38 235 GLN A C 1
ATOM 1889 O O . GLN A 1 235 ? 2.561 -1.344 -5.355 1.00 91.38 235 GLN A O 1
ATOM 1894 N N . MET A 1 236 ? 0.453 -1.451 -6.130 1.00 89.38 236 MET A N 1
ATOM 1895 C CA . MET A 1 236 ? 0.825 -1.647 -7.538 1.00 89.38 236 MET A CA 1
ATOM 1896 C C . MET A 1 236 ? 1.338 -0.362 -8.197 1.00 89.38 236 MET A C 1
ATOM 1898 O O . MET A 1 236 ? 2.234 -0.424 -9.032 1.00 89.38 236 MET A O 1
ATOM 1902 N N . THR A 1 237 ? 0.783 0.799 -7.843 1.00 89.94 237 THR A N 1
ATOM 1903 C CA . THR A 1 237 ? 1.236 2.096 -8.373 1.00 89.94 237 THR A CA 1
ATOM 1904 C C . THR A 1 237 ? 2.462 2.639 -7.640 1.00 89.94 237 THR A C 1
ATOM 1906 O O . THR A 1 237 ? 3.138 3.521 -8.161 1.00 89.94 237 THR A O 1
ATOM 1909 N N . GLY A 1 238 ? 2.763 2.128 -6.443 1.00 91.88 238 GLY A N 1
ATOM 1910 C CA . GLY A 1 238 ? 3.817 2.637 -5.566 1.00 91.88 238 GLY A CA 1
ATOM 1911 C C . GLY A 1 238 ? 3.440 3.921 -4.818 1.00 91.88 238 GLY A C 1
ATOM 1912 O O . GLY A 1 238 ? 4.292 4.503 -4.155 1.00 91.88 238 GLY A O 1
ATOM 1913 N N . GLU A 1 239 ? 2.180 4.360 -4.893 1.00 93.12 239 GLU A N 1
ATOM 1914 C CA . GLU A 1 239 ? 1.662 5.561 -4.213 1.00 93.12 239 GLU A CA 1
ATOM 1915 C C . GLU A 1 239 ? 1.679 5.429 -2.682 1.00 93.12 239 GLU A C 1
ATOM 1917 O O . GLU A 1 239 ? 1.633 6.418 -1.961 1.00 93.12 239 GLU A O 1
ATOM 1922 N N . ASN A 1 240 ? 1.781 4.204 -2.170 1.00 94.62 240 ASN A N 1
ATOM 1923 C CA . ASN A 1 240 ? 1.931 3.943 -0.743 1.00 94.62 240 ASN A CA 1
ATOM 1924 C C . ASN A 1 240 ? 3.294 4.369 -0.166 1.00 94.62 240 ASN A C 1
ATOM 1926 O O . ASN A 1 240 ? 3.438 4.370 1.055 1.00 94.62 240 ASN A O 1
ATOM 1930 N N . TRP A 1 241 ? 4.280 4.711 -1.003 1.00 96.00 241 TRP A N 1
ATOM 1931 C CA . TRP A 1 241 ? 5.612 5.128 -0.567 1.00 96.00 241 TRP A CA 1
ATOM 1932 C C . TRP A 1 241 ? 5.751 6.653 -0.523 1.00 96.00 241 TRP A C 1
ATOM 1934 O O . TRP A 1 241 ? 5.735 7.327 -1.551 1.00 96.00 241 TRP A O 1
ATOM 1944 N N . GLU A 1 242 ? 5.986 7.188 0.670 1.00 94.94 242 GLU A N 1
ATOM 1945 C CA . GLU A 1 242 ? 6.285 8.596 0.922 1.00 94.94 242 GLU A CA 1
ATOM 1946 C C . GLU A 1 242 ? 7.775 8.798 1.195 1.00 94.94 242 GLU A C 1
ATOM 1948 O O . GLU A 1 242 ? 8.417 7.976 1.847 1.00 94.94 242 GLU A O 1
ATOM 1953 N N . ILE A 1 243 ? 8.338 9.920 0.747 1.00 95.69 243 ILE A N 1
ATOM 1954 C CA . ILE A 1 243 ? 9.703 10.301 1.121 1.00 95.69 243 ILE A CA 1
ATOM 1955 C C . ILE A 1 243 ? 9.631 11.067 2.438 1.00 95.69 243 ILE A C 1
ATOM 1957 O O . ILE A 1 243 ? 9.041 12.145 2.507 1.00 95.69 243 ILE A O 1
ATOM 1961 N N . ARG A 1 244 ? 10.254 10.520 3.479 1.00 95.06 244 ARG A N 1
ATOM 1962 C CA . ARG A 1 244 ? 10.422 11.178 4.776 1.00 95.06 244 ARG A CA 1
ATOM 1963 C C . ARG A 1 244 ? 11.888 11.488 5.012 1.00 95.06 244 ARG A C 1
ATOM 1965 O O . ARG A 1 244 ? 12.765 10.918 4.373 1.00 95.06 244 ARG A O 1
ATOM 1972 N N . VAL A 1 245 ? 12.154 12.430 5.905 1.00 95.81 245 VAL A N 1
ATOM 1973 C CA . VAL A 1 245 ? 13.513 12.832 6.269 1.00 95.81 245 VAL A CA 1
ATOM 1974 C C . VAL A 1 245 ? 13.733 12.451 7.720 1.00 95.81 245 VAL A C 1
ATOM 1976 O O . VAL A 1 245 ? 12.902 12.760 8.573 1.00 95.81 245 VAL A O 1
ATOM 1979 N N . ASP A 1 246 ? 14.831 11.755 7.988 1.00 93.75 246 ASP A N 1
ATOM 1980 C CA . ASP A 1 246 ? 15.214 11.423 9.353 1.00 93.75 246 ASP A CA 1
ATOM 1981 C C . ASP A 1 246 ? 15.645 12.682 10.127 1.00 93.75 246 ASP A C 1
ATOM 1983 O O . ASP A 1 246 ? 16.313 13.571 9.590 1.00 93.75 246 ASP A O 1
ATOM 1987 N N . GLN A 1 247 ? 15.265 12.758 11.401 1.00 91.56 247 GLN A N 1
ATOM 1988 C CA . GLN A 1 247 ? 15.558 13.901 12.265 1.00 91.56 247 GLN A CA 1
ATOM 1989 C C . GLN A 1 247 ? 17.033 13.962 12.666 1.00 91.56 247 GLN A C 1
ATOM 1991 O O . GLN A 1 247 ? 17.553 15.057 12.863 1.00 91.56 247 GLN A O 1
ATOM 1996 N N . GLN A 1 248 ? 17.707 12.813 12.780 1.00 88.81 248 GLN A N 1
ATOM 1997 C CA . GLN A 1 248 ? 19.094 12.755 13.245 1.00 88.81 248 GLN A CA 1
ATOM 1998 C C . GLN A 1 248 ? 20.095 12.954 12.106 1.00 88.81 248 GLN A C 1
ATOM 2000 O O . GLN A 1 248 ? 21.052 13.715 12.245 1.00 88.81 248 GLN A O 1
ATOM 2005 N N . HIS A 1 249 ? 19.878 12.286 10.972 1.00 87.12 249 HIS A N 1
ATOM 2006 C CA . HIS A 1 249 ? 20.822 12.300 9.853 1.00 87.12 249 HIS A CA 1
ATOM 2007 C C . HIS A 1 249 ? 20.429 13.235 8.703 1.00 87.12 249 HIS A C 1
ATOM 2009 O O . HIS A 1 249 ? 21.183 13.343 7.735 1.00 87.12 249 HIS A O 1
ATOM 2015 N N . HIS A 1 250 ? 19.247 13.866 8.762 1.00 89.31 250 HIS A N 1
ATOM 2016 C CA . HIS A 1 250 ? 18.670 14.686 7.682 1.00 89.31 250 HIS A CA 1
ATOM 2017 C C . HIS A 1 250 ? 18.672 14.002 6.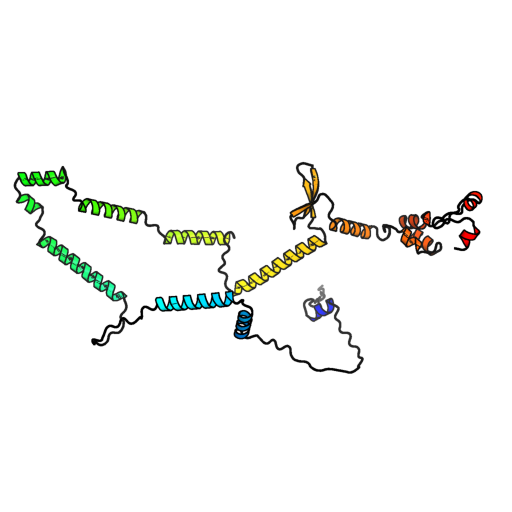306 1.00 89.31 250 HIS A C 1
ATOM 2019 O O . HIS A 1 250 ? 18.619 14.652 5.262 1.00 89.31 250 HIS A O 1
ATOM 2025 N N . SER A 1 251 ? 18.737 12.672 6.302 1.00 92.12 251 SER A N 1
ATOM 2026 C CA . SER A 1 251 ? 18.781 11.858 5.098 1.00 92.12 251 SER A CA 1
ATOM 2027 C C . SER A 1 251 ? 17.363 11.417 4.755 1.00 92.12 251 SER A C 1
ATOM 2029 O O . SER A 1 251 ? 16.583 11.046 5.636 1.00 92.12 251 SER A O 1
ATOM 2031 N N . SER A 1 252 ? 17.015 11.497 3.474 1.00 94.69 252 SER A N 1
ATOM 2032 C CA . SER A 1 252 ? 15.703 11.091 2.980 1.00 94.69 252 SER A CA 1
ATOM 2033 C C . SER A 1 252 ? 15.609 9.571 2.859 1.00 94.69 252 SER A C 1
ATOM 2035 O O . SER A 1 252 ? 16.498 8.951 2.276 1.00 94.69 252 SER A O 1
ATOM 2037 N N . PHE A 1 253 ? 14.513 8.993 3.333 1.00 95.19 253 PHE A N 1
ATOM 2038 C CA . PHE A 1 253 ? 14.188 7.574 3.232 1.00 95.19 253 PHE A CA 1
ATOM 2039 C C . PHE A 1 253 ? 12.757 7.393 2.719 1.00 95.19 253 PHE A C 1
ATOM 2041 O O . PHE A 1 253 ? 11.938 8.311 2.775 1.00 95.19 253 PHE A O 1
ATOM 2048 N N . TYR A 1 254 ? 12.451 6.204 2.212 1.00 96.31 254 TYR A N 1
ATOM 2049 C CA . TYR A 1 254 ? 11.128 5.834 1.723 1.00 96.31 254 TYR A CA 1
ATOM 2050 C C . TYR A 1 254 ? 10.344 5.134 2.835 1.00 96.31 254 TYR A C 1
ATOM 2052 O O . TYR A 1 254 ? 10.801 4.138 3.396 1.00 96.31 254 TYR A O 1
ATOM 2060 N N . TYR A 1 255 ? 9.158 5.642 3.144 1.00 96.50 255 TYR A N 1
ATOM 2061 C CA . TYR A 1 255 ? 8.253 5.122 4.162 1.00 96.50 255 TYR A CA 1
ATOM 2062 C C . TYR A 1 255 ? 6.953 4.641 3.522 1.00 96.50 255 TYR A C 1
ATOM 2064 O O . TYR A 1 255 ? 6.314 5.385 2.784 1.00 96.50 255 TYR A O 1
ATOM 2072 N N . ASN A 1 256 ? 6.552 3.407 3.805 1.00 96.00 256 ASN A N 1
ATOM 2073 C CA . ASN A 1 256 ? 5.295 2.848 3.334 1.00 96.00 256 ASN A CA 1
ATOM 2074 C C . ASN A 1 256 ? 4.181 3.147 4.342 1.00 96.00 256 ASN A C 1
ATOM 2076 O O . ASN A 1 256 ? 4.190 2.614 5.449 1.00 96.00 256 ASN A O 1
ATOM 2080 N N . VAL A 1 257 ? 3.206 3.966 3.951 1.00 94.19 257 VAL A N 1
ATOM 2081 C CA . VAL A 1 257 ? 2.093 4.382 4.824 1.00 94.19 257 VAL A CA 1
ATOM 2082 C C . VAL A 1 257 ? 1.177 3.212 5.189 1.00 94.19 257 VAL A C 1
ATOM 2084 O O . VAL A 1 257 ? 0.605 3.193 6.273 1.00 94.19 257 VAL A O 1
ATOM 2087 N N . ASP A 1 258 ? 1.055 2.221 4.304 1.00 92.38 258 ASP A N 1
ATOM 2088 C CA . ASP A 1 258 ? 0.120 1.109 4.482 1.00 92.38 258 ASP A CA 1
ATOM 2089 C C . ASP A 1 258 ? 0.703 -0.032 5.329 1.00 92.38 258 ASP A C 1
ATOM 2091 O O . ASP A 1 258 ? -0.046 -0.699 6.039 1.00 92.38 258 ASP A O 1
ATOM 2095 N N . THR A 1 259 ? 2.017 -0.281 5.255 1.00 92.62 259 THR A N 1
ATOM 2096 C CA . THR A 1 259 ? 2.682 -1.356 6.024 1.00 92.62 259 THR A CA 1
ATOM 2097 C C . THR A 1 259 ? 3.508 -0.851 7.202 1.00 92.62 259 THR A C 1
ATOM 2099 O O . THR A 1 259 ? 3.902 -1.644 8.053 1.00 92.62 259 THR A O 1
ATOM 2102 N N . GLY A 1 260 ? 3.808 0.447 7.251 1.00 93.56 260 GLY A N 1
ATOM 2103 C CA . GLY A 1 260 ? 4.713 1.036 8.234 1.00 93.56 260 GLY A CA 1
ATOM 2104 C C . GLY A 1 260 ? 6.196 0.723 8.002 1.00 93.56 260 GLY A C 1
ATOM 2105 O O . GLY A 1 260 ? 7.021 1.049 8.853 1.00 93.56 260 GLY A O 1
ATOM 2106 N N . GLU A 1 261 ? 6.565 0.100 6.877 1.00 94.19 261 GLU A N 1
ATOM 2107 C CA . GLU A 1 261 ? 7.964 -0.211 6.562 1.00 94.19 261 GLU A CA 1
ATOM 2108 C C . GLU A 1 261 ? 8.755 1.039 6.153 1.00 94.19 261 GLU A C 1
ATOM 2110 O O . GLU A 1 261 ? 8.302 1.834 5.330 1.00 94.19 261 GLU A O 1
ATOM 2115 N N . ALA A 1 262 ? 9.985 1.167 6.653 1.00 94.69 262 ALA A N 1
ATOM 2116 C CA . ALA A 1 262 ? 10.934 2.199 6.244 1.00 94.69 262 ALA A CA 1
ATOM 2117 C C . ALA A 1 262 ? 12.136 1.570 5.528 1.00 94.69 262 ALA A C 1
ATOM 2119 O O . ALA A 1 262 ? 12.694 0.575 5.993 1.00 94.69 262 ALA A O 1
ATOM 2120 N N . ARG A 1 263 ? 12.548 2.148 4.396 1.00 94.81 263 ARG A N 1
ATOM 2121 C CA . ARG A 1 263 ? 13.703 1.700 3.606 1.00 94.81 263 ARG A CA 1
ATOM 2122 C C . ARG A 1 263 ? 14.509 2.893 3.105 1.00 94.81 263 ARG A C 1
ATOM 2124 O O . ARG A 1 263 ? 13.944 3.891 2.670 1.00 94.81 263 ARG A O 1
ATOM 2131 N N . TRP A 1 264 ? 15.833 2.777 3.137 1.00 94.12 264 TRP A N 1
ATOM 2132 C CA . TRP A 1 264 ? 16.742 3.798 2.599 1.00 94.12 264 TRP A CA 1
ATOM 2133 C C . TRP A 1 264 ? 16.885 3.695 1.076 1.00 94.12 264 TRP A C 1
ATOM 2135 O O . TRP A 1 264 ? 16.956 4.711 0.387 1.00 94.12 264 TRP A O 1
ATOM 2145 N N . ASP A 1 265 ? 16.858 2.470 0.549 1.00 94.56 265 ASP A N 1
ATOM 2146 C CA . ASP A 1 265 ? 16.902 2.211 -0.887 1.00 94.56 265 ASP A CA 1
ATOM 2147 C C . ASP A 1 265 ? 15.547 2.457 -1.550 1.00 94.56 265 ASP A C 1
ATOM 2149 O O . ASP A 1 265 ? 14.486 2.215 -0.965 1.00 94.56 265 ASP A O 1
ATOM 2153 N N . LYS A 1 266 ? 15.585 2.897 -2.813 1.00 93.50 266 LYS A N 1
ATOM 2154 C CA . LYS A 1 266 ? 14.375 3.153 -3.596 1.00 93.50 266 LYS A CA 1
ATOM 2155 C C . LYS A 1 266 ? 13.597 1.846 -3.827 1.00 93.50 266 LYS A C 1
ATOM 2157 O O . LYS A 1 266 ? 14.162 0.910 -4.394 1.00 93.50 266 LYS A O 1
ATOM 2162 N N . PRO A 1 267 ? 12.308 1.775 -3.443 1.00 94.50 267 PRO A N 1
ATOM 2163 C CA . PRO A 1 267 ? 11.474 0.596 -3.650 1.00 94.50 267 PRO A CA 1
ATOM 2164 C C . PRO A 1 267 ? 11.430 0.136 -5.118 1.00 94.50 267 PRO A C 1
ATOM 2166 O O . PRO A 1 267 ? 11.394 0.981 -6.020 1.00 94.50 267 PRO A O 1
ATOM 2169 N N . PRO A 1 268 ? 11.353 -1.185 -5.377 1.00 92.19 268 PRO A N 1
ATOM 2170 C CA . PRO A 1 268 ? 11.381 -1.737 -6.733 1.00 92.19 268 PRO A CA 1
ATOM 2171 C C . PRO A 1 268 ? 10.218 -1.235 -7.595 1.00 92.19 268 PRO A C 1
ATOM 2173 O O . PRO A 1 268 ? 10.433 -0.856 -8.739 1.00 92.19 268 PRO A O 1
ATOM 2176 N N . VAL A 1 269 ? 9.016 -1.111 -7.023 1.00 92.75 269 VAL A N 1
ATOM 2177 C CA . VAL A 1 269 ? 7.831 -0.592 -7.730 1.00 92.75 269 VAL A CA 1
ATOM 2178 C C . VAL A 1 269 ? 8.065 0.832 -8.251 1.00 92.75 269 VAL A C 1
ATOM 2180 O O . VAL A 1 269 ? 7.696 1.156 -9.376 1.00 92.75 269 VAL A O 1
ATOM 2183 N N . LEU A 1 270 ? 8.743 1.685 -7.473 1.00 92.62 270 LEU A N 1
ATOM 2184 C CA . LEU A 1 270 ? 9.071 3.047 -7.904 1.00 92.62 270 LEU A CA 1
ATOM 2185 C C . LEU A 1 270 ? 10.176 3.075 -8.967 1.00 92.62 270 LEU A C 1
ATOM 2187 O O . LEU A 1 270 ? 10.168 3.958 -9.823 1.00 92.62 270 LEU A O 1
ATOM 2191 N N . LEU A 1 271 ? 11.127 2.138 -8.918 1.00 92.69 271 LEU A N 1
ATOM 2192 C CA . LEU A 1 271 ? 12.145 1.980 -9.962 1.00 92.69 271 LEU A CA 1
ATOM 2193 C C . LEU A 1 271 ? 11.514 1.535 -11.283 1.00 92.69 271 LEU A C 1
ATOM 2195 O O . LEU A 1 271 ? 11.822 2.104 -12.329 1.00 92.69 271 LEU A O 1
ATOM 2199 N N . GLU A 1 272 ? 10.605 0.563 -11.235 1.00 90.88 272 GLU A N 1
ATOM 2200 C CA . GLU A 1 272 ? 9.848 0.101 -12.398 1.00 90.88 272 GLU A CA 1
ATOM 2201 C C . GLU A 1 272 ? 8.991 1.227 -12.977 1.00 90.88 272 GLU A C 1
ATOM 2203 O O . GLU A 1 272 ? 9.074 1.498 -14.176 1.00 90.88 272 GLU A O 1
ATOM 2208 N N . LEU A 1 273 ? 8.257 1.960 -12.137 1.00 90.75 273 LEU A N 1
ATOM 2209 C CA . LEU A 1 273 ? 7.456 3.106 -12.565 1.00 90.75 273 LEU A CA 1
ATOM 2210 C C . LEU A 1 273 ? 8.319 4.205 -13.200 1.00 90.75 273 LEU A C 1
ATOM 2212 O O . LEU A 1 273 ? 7.967 4.760 -14.240 1.00 90.75 273 LEU A O 1
ATOM 2216 N N . GLU A 1 274 ? 9.471 4.518 -12.607 1.00 90.81 274 GLU A N 1
ATOM 2217 C CA . GLU A 1 274 ? 10.414 5.473 -13.184 1.00 90.81 274 GLU A CA 1
ATOM 2218 C C . GLU A 1 274 ? 10.961 4.979 -14.526 1.00 90.81 274 GLU A C 1
ATOM 2220 O O . GLU A 1 274 ? 11.050 5.760 -15.475 1.00 90.81 274 GLU A O 1
ATOM 2225 N N . SER A 1 275 ? 11.287 3.689 -14.633 1.00 87.06 275 SER A N 1
ATOM 2226 C CA . SER A 1 275 ? 11.733 3.083 -15.887 1.00 87.06 275 SER A CA 1
ATOM 2227 C C . SER A 1 275 ? 10.653 3.174 -16.967 1.00 87.06 275 SER A C 1
ATOM 2229 O O . SER A 1 275 ? 10.956 3.552 -18.098 1.00 87.06 275 SER A O 1
ATOM 2231 N N . PHE A 1 276 ? 9.389 2.943 -16.601 1.00 87.00 276 PHE A N 1
ATOM 2232 C CA . PHE A 1 276 ? 8.240 3.050 -17.488 1.00 87.00 276 PHE A CA 1
ATOM 2233 C C . PHE A 1 276 ? 8.003 4.495 -17.931 1.00 87.00 276 PHE A C 1
ATOM 2235 O O . PHE A 1 276 ? 7.866 4.755 -19.122 1.00 87.00 276 PHE A O 1
ATOM 2242 N N . ASN A 1 277 ? 8.032 5.458 -17.010 1.00 89.19 277 ASN A N 1
ATOM 2243 C CA . ASN A 1 277 ? 7.872 6.879 -17.330 1.00 89.19 277 ASN A CA 1
ATOM 2244 C C . ASN A 1 277 ? 9.001 7.387 -18.233 1.00 89.19 277 ASN A C 1
ATOM 2246 O O . ASN A 1 277 ? 8.763 8.106 -19.208 1.00 89.19 277 ASN A O 1
ATOM 2250 N N . ARG A 1 278 ? 10.243 6.976 -17.957 1.00 85.44 278 ARG A N 1
ATOM 2251 C CA . ARG A 1 278 ? 11.386 7.259 -18.833 1.00 85.44 278 ARG A CA 1
ATOM 2252 C C . ARG A 1 278 ? 11.189 6.626 -20.211 1.00 85.44 278 ARG A C 1
ATOM 2254 O O . ARG A 1 278 ? 11.381 7.305 -21.214 1.00 85.44 278 ARG A O 1
ATOM 2261 N N . ALA A 1 279 ? 10.747 5.372 -20.281 1.00 84.06 279 ALA A N 1
ATOM 2262 C CA . ALA A 1 279 ? 10.456 4.703 -21.547 1.00 84.06 279 ALA A CA 1
ATOM 2263 C C . ALA A 1 279 ? 9.300 5.373 -22.310 1.00 84.06 279 ALA A C 1
ATOM 2265 O O . ALA A 1 279 ? 9.381 5.520 -23.523 1.00 84.06 279 ALA A O 1
ATOM 2266 N N . SER A 1 280 ? 8.256 5.843 -21.628 1.00 86.81 280 SER A N 1
ATOM 2267 C CA . SER A 1 280 ? 7.120 6.526 -22.253 1.00 86.81 280 SER A CA 1
ATOM 2268 C C . SER A 1 280 ? 7.489 7.907 -22.794 1.00 86.81 280 SER A C 1
ATOM 2270 O O . SER A 1 280 ? 6.948 8.328 -23.811 1.00 86.81 280 SER A O 1
ATOM 2272 N N . THR A 1 281 ? 8.384 8.627 -22.117 1.00 87.81 281 THR A N 1
ATOM 2273 C CA . THR A 1 281 ? 8.802 9.979 -22.525 1.00 87.81 281 THR A CA 1
ATOM 2274 C C . THR A 1 281 ? 9.841 9.946 -23.641 1.00 87.81 281 THR A C 1
ATOM 2276 O O . THR A 1 281 ? 9.777 10.730 -24.584 1.00 87.81 281 THR A O 1
ATOM 2279 N N . VAL A 1 282 ? 10.801 9.027 -23.544 1.00 82.19 282 VAL A N 1
ATOM 2280 C CA . VAL A 1 282 ? 11.954 8.919 -24.449 1.00 82.19 282 VAL A CA 1
ATOM 2281 C C . VAL A 1 282 ? 11.701 7.905 -25.582 1.00 82.19 282 VAL A C 1
ATOM 2283 O O . VAL A 1 282 ? 12.407 7.891 -26.599 1.00 82.19 282 VAL A O 1
ATOM 2286 N N . GLY A 1 283 ? 10.673 7.066 -25.441 1.00 81.19 283 GLY A N 1
ATOM 2287 C CA . GLY A 1 283 ? 10.297 6.025 -26.391 1.00 81.19 283 GLY A CA 1
ATOM 2288 C C . GLY A 1 283 ? 11.399 4.983 -26.589 1.00 81.19 283 GLY A C 1
ATOM 2289 O O . GLY A 1 283 ? 12.208 4.689 -25.708 1.00 81.19 283 GLY A O 1
ATOM 2290 N N . TRP A 1 284 ? 11.493 4.473 -27.816 1.00 74.31 284 TRP A N 1
ATOM 2291 C CA . TRP A 1 284 ? 12.474 3.464 -28.235 1.00 74.31 284 TRP A CA 1
ATOM 2292 C C . TRP A 1 284 ? 13.932 3.948 -28.280 1.00 74.31 284 TRP A C 1
ATOM 2294 O O . TRP A 1 284 ? 14.828 3.197 -28.667 1.00 74.31 284 TRP A O 1
ATOM 2304 N N . SER A 1 285 ? 14.211 5.207 -27.936 1.00 74.12 285 SER A N 1
ATOM 2305 C CA . SER A 1 285 ? 15.566 5.758 -28.049 1.00 74.12 285 SER A CA 1
ATOM 2306 C C . SER A 1 285 ? 16.497 5.379 -26.889 1.00 74.12 285 SER A C 1
ATOM 2308 O O . SER A 1 285 ? 17.708 5.549 -27.022 1.00 74.12 285 SER A O 1
ATOM 2310 N N . MET A 1 286 ? 15.962 4.810 -25.801 1.00 70.81 286 MET A N 1
ATOM 2311 C CA . MET A 1 286 ? 16.721 4.450 -24.594 1.00 70.81 286 MET A CA 1
ATOM 2312 C C . MET A 1 286 ? 16.797 2.940 -24.327 1.00 70.81 286 MET A C 1
ATOM 2314 O O . MET A 1 286 ? 17.186 2.537 -23.233 1.00 70.81 286 MET A O 1
ATOM 2318 N N . LEU A 1 287 ? 16.445 2.097 -25.305 1.00 75.00 287 LEU A N 1
ATOM 2319 C CA . LEU A 1 287 ? 16.579 0.648 -25.157 1.00 75.00 287 LEU A CA 1
ATOM 2320 C C . LEU A 1 287 ? 18.032 0.283 -24.790 1.00 75.00 287 LEU A C 1
ATOM 2322 O O . LEU A 1 287 ? 18.947 0.554 -25.584 1.00 75.00 287 LEU A O 1
ATOM 2326 N N . PRO A 1 288 ? 18.273 -0.341 -23.620 1.00 67.19 288 PRO A N 1
ATOM 2327 C CA . PRO A 1 288 ? 19.592 -0.842 -23.285 1.00 67.19 288 PRO A CA 1
ATOM 2328 C C . PRO A 1 288 ? 19.898 -1.957 -24.283 1.00 67.19 288 PRO A C 1
ATOM 2330 O O . PRO A 1 288 ? 19.123 -2.899 -24.421 1.00 67.19 288 PRO A O 1
ATOM 2333 N N . SER A 1 289 ? 21.007 -1.826 -25.010 1.00 77.00 289 SER A N 1
ATOM 2334 C CA . SER A 1 289 ? 21.402 -2.695 -26.130 1.00 77.00 289 SER A CA 1
ATOM 2335 C C . SER A 1 289 ? 20.718 -2.446 -27.480 1.00 77.00 289 SER A C 1
ATOM 2337 O O . SER A 1 289 ? 20.520 -3.367 -28.269 1.00 77.00 289 SER A O 1
ATOM 2339 N N . LEU A 1 290 ? 20.479 -1.185 -27.844 1.00 84.50 290 LEU A N 1
ATOM 2340 C CA . LEU A 1 290 ? 20.137 -0.863 -29.235 1.00 84.50 290 LEU A CA 1
ATOM 2341 C C . LEU A 1 290 ? 21.150 -1.450 -30.246 1.00 84.50 290 LEU A C 1
ATOM 2343 O O . LEU A 1 290 ? 20.767 -1.852 -31.337 1.00 84.50 290 LEU A O 1
ATOM 2347 N N . VAL A 1 291 ? 22.419 -1.602 -29.851 1.00 86.50 291 VAL A N 1
ATOM 2348 C CA . VAL A 1 291 ? 23.453 -2.322 -30.617 1.00 86.50 291 VAL A CA 1
ATOM 2349 C C . VAL A 1 291 ? 23.068 -3.788 -30.882 1.00 86.50 291 VAL A C 1
ATOM 2351 O O . VAL A 1 291 ? 23.238 -4.268 -31.995 1.00 86.50 291 VAL A O 1
ATOM 2354 N N . ASN A 1 292 ? 22.472 -4.507 -29.929 1.00 86.94 292 ASN A N 1
ATOM 2355 C CA . ASN A 1 292 ? 22.018 -5.882 -30.168 1.00 86.94 292 ASN A CA 1
ATOM 2356 C C . ASN A 1 292 ? 20.886 -5.920 -31.199 1.00 86.94 292 ASN A C 1
ATOM 2358 O O . ASN A 1 292 ? 20.920 -6.742 -32.110 1.00 86.94 292 ASN A O 1
ATOM 2362 N N . VAL A 1 293 ? 19.929 -4.993 -31.116 1.00 87.88 293 VAL A N 1
ATOM 2363 C CA . VAL A 1 293 ? 18.835 -4.880 -32.096 1.00 87.88 293 VAL A CA 1
ATOM 2364 C C . VAL A 1 293 ? 19.383 -4.558 -33.491 1.00 87.88 293 VAL A C 1
ATOM 2366 O O . VAL A 1 293 ? 19.049 -5.230 -34.462 1.00 87.88 293 VAL A O 1
ATOM 2369 N N . MET A 1 294 ? 20.302 -3.593 -33.588 1.00 88.00 294 MET A N 1
ATOM 2370 C CA . MET A 1 294 ? 20.951 -3.198 -34.846 1.00 88.00 294 MET A CA 1
ATOM 2371 C C . MET A 1 294 ? 21.806 -4.318 -35.460 1.00 88.00 294 MET A C 1
ATOM 2373 O O . MET A 1 294 ? 22.094 -4.275 -36.658 1.00 88.00 294 MET A O 1
ATOM 2377 N N . SER A 1 295 ? 22.199 -5.322 -34.665 1.00 88.19 295 SER A N 1
ATOM 2378 C CA . SER A 1 295 ? 22.950 -6.487 -35.143 1.00 88.19 295 SER A CA 1
ATOM 2379 C C . SER A 1 295 ? 22.120 -7.450 -35.991 1.00 88.19 295 SER A C 1
ATOM 2381 O O . SER A 1 295 ? 22.703 -8.187 -36.783 1.00 88.19 295 SER A O 1
ATOM 2383 N N . PHE A 1 296 ? 20.790 -7.402 -35.870 1.00 88.44 296 PHE A N 1
ATOM 2384 C CA . PHE A 1 296 ? 19.864 -8.168 -36.708 1.00 88.44 296 PHE A CA 1
ATOM 2385 C C . PHE A 1 296 ? 19.526 -7.469 -38.032 1.00 88.44 296 PHE A C 1
ATOM 2387 O O . PHE A 1 296 ? 18.952 -8.103 -38.908 1.00 88.44 296 PHE A O 1
ATOM 2394 N N . LEU A 1 297 ? 19.877 -6.187 -38.186 1.00 89.62 297 LEU A N 1
ATOM 2395 C CA . LEU A 1 297 ? 19.606 -5.412 -39.400 1.00 89.62 297 LEU A CA 1
ATOM 2396 C C . LEU A 1 297 ? 20.758 -5.510 -40.399 1.00 89.62 297 LEU A C 1
ATOM 2398 O O . LEU A 1 297 ? 21.937 -5.467 -40.013 1.00 89.62 297 LEU A O 1
ATOM 2402 N N . GLU A 1 298 ? 20.421 -5.526 -41.688 1.00 88.19 298 GLU A N 1
ATOM 2403 C CA . GLU A 1 298 ? 21.417 -5.467 -42.757 1.00 88.19 298 GLU A CA 1
ATOM 2404 C C . GLU A 1 298 ? 22.188 -4.128 -42.737 1.00 88.19 298 GLU A C 1
ATOM 2406 O O . GLU A 1 298 ? 21.594 -3.068 -42.485 1.00 88.19 298 GLU A O 1
ATOM 2411 N N . PRO A 1 299 ? 23.511 -4.124 -43.021 1.00 85.06 299 PRO A N 1
ATOM 2412 C CA . PRO A 1 299 ? 24.320 -2.901 -43.024 1.00 85.06 299 PRO A CA 1
ATOM 2413 C C . PRO A 1 299 ? 23.764 -1.800 -43.938 1.00 85.06 299 PRO A C 1
ATOM 2415 O O . PRO A 1 299 ? 23.803 -0.622 -43.582 1.00 85.06 299 PRO A O 1
ATOM 2418 N N . TYR A 1 300 ? 23.212 -2.179 -45.091 1.00 86.50 300 TYR A N 1
ATOM 2419 C CA . TYR A 1 300 ? 22.503 -1.297 -46.010 1.00 86.50 300 TYR A CA 1
ATOM 2420 C C . TYR A 1 300 ? 21.349 -2.072 -46.663 1.00 86.50 300 TYR A C 1
ATOM 2422 O O . TYR A 1 300 ? 21.598 -3.183 -47.118 1.00 86.50 300 TYR A O 1
ATOM 2430 N N . PRO A 1 301 ? 20.128 -1.506 -46.767 1.00 89.44 301 PRO A N 1
ATOM 2431 C CA . PRO A 1 301 ? 19.747 -0.135 -46.407 1.00 89.44 301 PRO A CA 1
ATOM 2432 C C . PRO A 1 301 ? 19.210 0.026 -44.974 1.00 89.44 301 PRO A C 1
ATOM 2434 O O . PRO A 1 301 ? 19.022 1.154 -44.520 1.00 89.44 301 PRO A O 1
ATOM 2437 N N . GLU A 1 302 ? 18.921 -1.065 -44.269 1.00 90.62 302 GLU A N 1
ATOM 2438 C CA . GLU A 1 302 ? 18.107 -1.054 -43.047 1.00 90.62 302 GLU A CA 1
ATOM 2439 C C . GLU A 1 302 ? 18.767 -0.309 -41.886 1.00 90.62 302 GLU A C 1
ATOM 2441 O O . GLU A 1 302 ? 18.178 0.626 -41.338 1.00 90.62 302 GLU A O 1
ATOM 2446 N N . ARG A 1 303 ? 20.025 -0.636 -41.563 1.00 90.69 303 ARG A N 1
ATOM 2447 C CA . ARG A 1 303 ? 20.763 0.036 -40.482 1.00 90.69 303 ARG A CA 1
ATOM 2448 C C . ARG A 1 303 ? 20.995 1.522 -40.768 1.00 90.69 303 ARG A C 1
ATOM 2450 O O . ARG A 1 303 ? 20.937 2.347 -39.858 1.00 90.69 303 ARG A O 1
ATOM 2457 N N . MET A 1 304 ? 21.203 1.882 -42.037 1.00 89.69 304 MET A N 1
ATOM 2458 C CA . MET A 1 304 ? 21.354 3.283 -42.447 1.00 89.69 304 MET A CA 1
ATOM 2459 C C . MET A 1 304 ? 20.043 4.062 -42.322 1.00 89.69 304 MET A C 1
ATOM 2461 O O . MET A 1 304 ? 20.061 5.199 -41.860 1.00 89.69 304 MET A O 1
ATOM 2465 N N . LYS A 1 305 ? 18.899 3.457 -42.665 1.00 91.88 305 LYS A N 1
ATOM 2466 C CA . LYS A 1 305 ? 17.577 4.059 -42.431 1.00 91.88 305 LYS A CA 1
ATOM 2467 C C . LYS A 1 305 ? 17.295 4.216 -40.935 1.00 91.88 305 LYS A C 1
ATOM 2469 O O . LYS A 1 305 ? 16.836 5.272 -40.511 1.00 91.88 305 LYS A O 1
ATOM 2474 N N . ALA A 1 306 ? 17.640 3.213 -40.129 1.00 89.06 306 ALA A N 1
ATOM 2475 C CA . ALA A 1 306 ? 17.510 3.254 -38.676 1.00 89.06 306 ALA A CA 1
ATOM 2476 C C . ALA A 1 306 ? 18.358 4.379 -38.041 1.00 89.06 306 ALA A C 1
ATOM 2478 O O . ALA A 1 306 ? 17.900 5.059 -37.122 1.00 89.06 306 ALA A O 1
ATOM 2479 N N . ALA A 1 307 ? 19.549 4.662 -38.583 1.00 90.25 307 ALA A N 1
ATOM 2480 C CA . ALA A 1 307 ? 20.398 5.772 -38.141 1.00 90.25 307 ALA A CA 1
ATOM 2481 C C . ALA A 1 307 ? 19.774 7.168 -38.345 1.00 90.25 307 ALA A C 1
ATOM 2483 O O . ALA A 1 307 ? 20.218 8.130 -37.716 1.00 90.25 307 ALA A O 1
ATOM 2484 N N . LEU A 1 308 ? 18.766 7.301 -39.214 1.00 89.81 308 LEU A N 1
ATOM 2485 C CA . LEU A 1 308 ? 18.085 8.573 -39.479 1.00 89.81 308 LEU A CA 1
ATOM 2486 C C . LEU A 1 308 ? 16.988 8.895 -38.453 1.00 89.81 308 LEU A C 1
ATOM 2488 O O . LEU A 1 308 ? 16.538 10.035 -38.403 1.00 89.81 308 LEU A O 1
ATOM 2492 N N . VAL A 1 309 ? 16.571 7.924 -37.633 1.00 87.44 309 VAL A N 1
ATOM 2493 C CA . VAL A 1 309 ? 15.435 8.073 -36.708 1.00 87.44 309 VAL A CA 1
ATOM 2494 C C . VAL A 1 309 ? 15.755 9.038 -35.565 1.00 87.44 309 VAL A C 1
ATOM 2496 O O . VAL A 1 309 ? 14.993 9.965 -35.302 1.00 87.44 309 VAL A O 1
ATOM 2499 N N . CYS A 1 310 ? 16.881 8.848 -34.869 1.00 86.56 310 CYS A N 1
ATOM 2500 C CA . CYS A 1 310 ? 17.321 9.757 -33.808 1.00 86.56 310 CYS A CA 1
ATOM 2501 C C . CYS A 1 310 ? 18.829 9.638 -33.527 1.00 86.56 310 CYS A C 1
ATOM 2503 O O . CYS A 1 310 ? 19.502 8.716 -33.987 1.00 86.56 310 CYS A O 1
ATOM 2505 N N . GLY A 1 311 ? 19.375 10.559 -32.723 1.00 87.31 311 GLY A N 1
ATOM 2506 C CA . GLY A 1 311 ? 20.809 10.599 -32.411 1.00 87.31 311 GLY A CA 1
ATOM 2507 C C . GLY A 1 31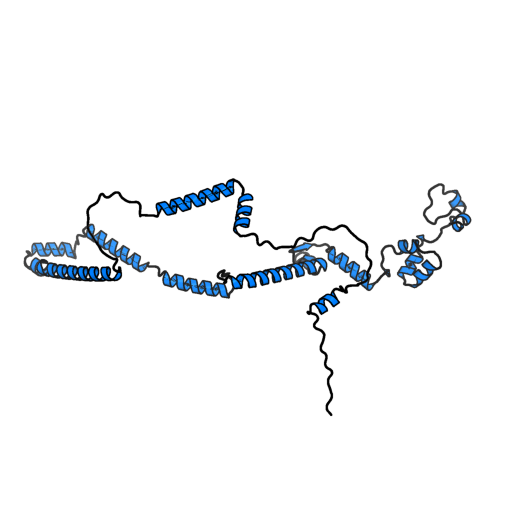1 ? 21.344 9.346 -31.704 1.00 87.31 311 GLY A C 1
ATOM 2508 O O . GLY A 1 311 ? 22.475 8.944 -31.965 1.00 87.31 311 GLY A O 1
ATOM 2509 N N . GLN A 1 312 ? 20.545 8.699 -30.850 1.00 87.25 312 GLN A N 1
ATOM 2510 C CA . GLN A 1 312 ? 20.943 7.448 -30.186 1.00 87.25 312 GLN A CA 1
ATOM 2511 C C . GLN A 1 312 ? 20.949 6.268 -31.161 1.00 87.25 312 GLN A C 1
ATOM 2513 O O . GLN A 1 312 ? 21.889 5.476 -31.170 1.00 87.25 312 GLN A O 1
ATOM 2518 N N . TRP A 1 313 ? 19.954 6.204 -32.048 1.00 89.12 313 TRP A N 1
ATOM 2519 C CA . TRP A 1 313 ? 19.890 5.203 -33.113 1.00 89.12 313 TRP A CA 1
ATOM 2520 C C . TRP A 1 313 ? 21.027 5.363 -34.112 1.00 89.12 313 TRP A C 1
ATOM 2522 O O . TRP A 1 313 ? 21.617 4.369 -34.524 1.00 89.12 313 TRP A O 1
ATOM 2532 N N . LYS A 1 314 ? 21.427 6.604 -34.403 1.00 89.81 314 LYS A N 1
ATOM 2533 C CA . LYS A 1 314 ? 22.646 6.895 -35.155 1.00 89.81 314 LYS A CA 1
ATOM 2534 C C . LYS A 1 314 ? 23.886 6.352 -34.445 1.00 89.81 314 LYS A C 1
ATOM 2536 O O . LYS A 1 314 ? 24.653 5.619 -35.054 1.00 89.81 314 LYS A O 1
ATOM 2541 N N . LYS A 1 315 ? 24.081 6.673 -33.161 1.00 89.38 315 LYS A N 1
ATOM 2542 C CA . LYS A 1 315 ? 25.241 6.186 -32.392 1.00 89.38 315 LYS A CA 1
ATOM 2543 C C . LYS A 1 315 ? 25.318 4.659 -32.370 1.00 89.38 315 LYS A C 1
ATOM 2545 O O . LYS A 1 315 ? 26.392 4.124 -32.604 1.00 89.38 315 LYS A O 1
ATOM 2550 N N . ALA A 1 316 ? 24.192 3.977 -32.159 1.00 90.12 316 ALA A N 1
ATOM 2551 C CA . ALA A 1 316 ? 24.145 2.518 -32.177 1.00 90.12 316 ALA A CA 1
ATOM 2552 C C . ALA A 1 316 ? 24.393 1.942 -33.579 1.00 90.12 316 ALA A C 1
ATOM 2554 O O . ALA A 1 316 ? 25.150 0.994 -33.715 1.00 90.12 316 ALA A O 1
ATOM 2555 N N . ALA A 1 317 ? 23.811 2.519 -34.633 1.00 90.25 317 ALA A N 1
ATOM 2556 C CA . ALA A 1 317 ? 24.011 2.063 -36.010 1.00 90.25 317 ALA A CA 1
ATOM 2557 C C . ALA A 1 317 ? 25.476 2.166 -36.479 1.00 90.25 317 ALA A C 1
ATOM 2559 O O . ALA A 1 317 ? 25.916 1.355 -37.294 1.00 90.25 317 ALA A O 1
ATOM 2560 N N . PHE A 1 318 ? 26.220 3.144 -35.955 1.00 88.94 318 PHE A N 1
ATOM 2561 C CA . PHE A 1 318 ? 27.645 3.359 -36.225 1.00 88.94 318 PHE A CA 1
ATOM 2562 C C . PHE A 1 318 ? 28.565 2.788 -35.135 1.00 88.94 318 PHE A C 1
ATOM 2564 O O . PHE A 1 318 ? 29.730 3.180 -35.054 1.00 88.94 318 PHE A O 1
ATOM 2571 N N . ASP A 1 319 ? 28.066 1.880 -34.294 1.00 90.06 319 ASP A N 1
ATOM 2572 C CA . ASP A 1 319 ? 28.885 1.255 -33.261 1.00 90.06 319 ASP A CA 1
ATOM 2573 C C . ASP A 1 319 ? 30.084 0.511 -33.893 1.00 90.06 319 ASP A C 1
ATOM 2575 O O . ASP A 1 319 ? 29.918 -0.195 -34.897 1.00 90.06 319 ASP A O 1
ATOM 2579 N N . PRO A 1 320 ? 31.308 0.653 -33.346 1.00 86.75 320 PRO A N 1
ATOM 2580 C CA . PRO A 1 320 ? 32.517 0.059 -33.920 1.00 86.75 320 PRO A CA 1
ATOM 2581 C C . PRO A 1 320 ? 32.471 -1.470 -33.988 1.00 86.75 320 PRO A C 1
ATOM 2583 O O . PRO A 1 320 ? 33.224 -2.056 -34.769 1.00 86.75 320 PRO A O 1
ATOM 2586 N N . SER A 1 321 ? 31.586 -2.115 -33.218 1.00 86.75 321 SER A N 1
ATOM 2587 C CA . SER A 1 321 ? 31.345 -3.556 -33.305 1.00 86.75 321 SER A CA 1
ATOM 2588 C C . SER A 1 321 ? 30.810 -3.989 -34.667 1.00 86.75 321 SER A C 1
ATOM 2590 O O . SER A 1 321 ? 30.998 -5.144 -35.030 1.00 86.75 321 SER A O 1
ATOM 2592 N N . PHE A 1 322 ? 30.187 -3.098 -35.442 1.00 86.44 322 PHE A N 1
ATOM 2593 C CA . PHE A 1 322 ? 29.665 -3.396 -36.776 1.00 86.44 322 PHE A CA 1
ATOM 2594 C C . PHE A 1 322 ? 30.666 -3.228 -37.909 1.00 86.44 322 PHE A C 1
ATOM 2596 O O . PHE A 1 322 ? 30.423 -3.711 -39.018 1.00 86.44 322 PHE A O 1
ATOM 2603 N N . VAL A 1 323 ? 31.767 -2.530 -37.651 1.00 85.88 323 VAL A N 1
ATOM 2604 C CA . VAL A 1 323 ? 32.801 -2.290 -38.650 1.00 85.88 323 VAL A CA 1
ATOM 2605 C C . VAL A 1 323 ? 33.634 -3.558 -38.799 1.00 85.88 323 VAL A C 1
ATOM 2607 O O . VAL A 1 323 ? 34.037 -4.172 -37.813 1.00 85.88 323 VAL A O 1
ATOM 2610 N N . ARG A 1 324 ? 33.889 -3.962 -40.047 1.00 86.00 324 ARG A N 1
ATOM 2611 C CA . ARG A 1 324 ? 34.828 -5.045 -40.346 1.00 86.00 324 ARG A CA 1
ATOM 2612 C C . ARG A 1 324 ? 36.247 -4.498 -40.231 1.00 86.00 324 ARG A C 1
ATOM 2614 O O . ARG A 1 324 ? 36.627 -3.602 -40.981 1.00 86.00 324 ARG A O 1
ATOM 2621 N N . HIS A 1 325 ? 37.020 -5.036 -39.298 1.00 84.44 325 HIS A N 1
ATOM 2622 C CA . HIS A 1 325 ? 38.416 -4.676 -39.080 1.00 84.44 325 HIS A CA 1
ATOM 2623 C C . HIS A 1 325 ? 39.304 -5.668 -39.822 1.00 84.44 325 HIS A C 1
ATOM 2625 O O . HIS A 1 325 ? 39.229 -6.872 -39.585 1.00 84.44 325 HIS A O 1
ATOM 2631 N N . VAL A 1 326 ? 40.144 -5.174 -40.728 1.00 86.50 326 VAL A N 1
ATOM 2632 C CA . VAL A 1 326 ? 41.113 -6.006 -41.449 1.00 86.50 326 VAL A CA 1
ATOM 2633 C C . VAL A 1 326 ? 42.496 -5.702 -40.908 1.00 86.50 326 VAL A C 1
ATOM 2635 O O . VAL A 1 326 ? 42.935 -4.550 -40.919 1.00 86.50 326 VAL A O 1
ATOM 2638 N N . TYR A 1 327 ? 43.176 -6.731 -40.407 1.00 83.56 327 TYR A N 1
ATOM 2639 C CA . TYR A 1 327 ? 44.525 -6.558 -39.891 1.00 83.56 327 TYR A CA 1
ATOM 2640 C C . TYR A 1 327 ? 45.527 -6.287 -41.023 1.00 83.56 327 TYR A C 1
ATOM 2642 O O . TYR A 1 327 ? 45.386 -6.828 -42.122 1.00 83.56 327 TYR A O 1
ATOM 2650 N N . PRO A 1 328 ? 46.584 -5.499 -40.756 1.00 85.75 328 PRO A N 1
ATOM 2651 C CA . PRO A 1 328 ? 47.740 -5.430 -41.640 1.00 85.75 328 PRO A CA 1
ATOM 2652 C C . PRO A 1 328 ? 48.344 -6.824 -41.855 1.00 85.75 328 PRO A C 1
ATOM 2654 O O . PRO A 1 328 ? 48.326 -7.653 -40.942 1.00 85.75 328 PRO A O 1
ATOM 2657 N N . VAL A 1 329 ? 48.924 -7.055 -43.035 1.00 78.62 329 VAL A N 1
ATOM 2658 C CA . VAL A 1 329 ? 49.421 -8.370 -43.496 1.00 78.62 329 VAL A CA 1
ATOM 2659 C C . VAL A 1 329 ? 50.312 -9.067 -42.456 1.00 78.62 329 VAL A C 1
ATOM 2661 O O . VAL A 1 329 ? 50.108 -10.242 -42.154 1.00 78.62 329 VAL A O 1
ATOM 2664 N N . GLU A 1 330 ? 51.222 -8.322 -41.828 1.00 78.62 330 GLU A N 1
ATOM 2665 C CA . GLU A 1 330 ? 52.146 -8.829 -40.801 1.00 78.62 330 GLU A CA 1
ATOM 2666 C C . GLU A 1 330 ? 51.426 -9.334 -39.535 1.00 78.62 330 GLU A C 1
ATOM 2668 O O . GLU A 1 330 ? 51.770 -10.367 -38.960 1.00 78.62 330 GLU A O 1
ATOM 2673 N N . MET A 1 331 ? 50.371 -8.635 -39.110 1.00 75.06 331 MET A N 1
ATOM 2674 C CA . MET A 1 331 ? 49.587 -8.971 -37.914 1.00 75.06 331 MET A CA 1
ATOM 2675 C C . MET A 1 331 ? 48.583 -10.101 -38.183 1.00 75.06 331 MET A C 1
ATOM 2677 O O . MET A 1 331 ? 48.323 -10.939 -37.314 1.00 75.06 331 MET A O 1
ATOM 2681 N N . GLY A 1 332 ? 48.044 -10.164 -39.403 1.00 73.44 332 GLY A N 1
ATOM 2682 C CA . GLY A 1 332 ? 47.179 -11.257 -39.850 1.00 73.44 332 GLY A CA 1
ATOM 2683 C C . GLY A 1 332 ? 47.908 -12.604 -39.906 1.00 73.44 332 GLY A C 1
ATOM 2684 O O . GLY A 1 332 ? 47.322 -13.629 -39.560 1.00 73.44 332 GLY A O 1
ATOM 2685 N N . ALA A 1 333 ? 49.196 -12.603 -40.270 1.00 72.50 333 ALA A N 1
ATOM 2686 C CA . ALA A 1 333 ? 50.040 -13.801 -40.295 1.00 72.50 333 ALA A CA 1
ATOM 2687 C C . ALA A 1 333 ? 50.466 -14.275 -38.890 1.00 72.50 333 ALA A C 1
ATOM 2689 O O . ALA A 1 333 ? 50.618 -15.477 -38.654 1.00 72.50 333 ALA A O 1
ATOM 2690 N N . ALA A 1 334 ? 50.634 -13.345 -37.943 1.00 73.88 334 ALA A N 1
ATOM 2691 C CA . ALA A 1 334 ? 51.049 -13.643 -36.570 1.00 73.88 334 ALA A CA 1
ATOM 2692 C C . ALA A 1 334 ? 49.912 -14.192 -35.681 1.00 73.88 334 ALA A C 1
ATOM 2694 O O . ALA A 1 334 ? 50.158 -14.935 -34.728 1.00 73.88 334 ALA A O 1
ATOM 2695 N N . THR A 1 335 ? 48.656 -13.852 -35.978 1.00 72.12 335 THR A N 1
ATOM 2696 C CA . THR A 1 335 ? 47.494 -14.230 -35.159 1.00 72.12 335 THR A CA 1
ATOM 2697 C C . THR A 1 335 ? 47.057 -15.675 -35.429 1.00 72.12 335 THR A C 1
ATOM 2699 O O . THR A 1 335 ? 46.260 -15.950 -36.323 1.00 72.12 335 THR A O 1
ATOM 2702 N N . ARG A 1 336 ? 47.563 -16.634 -34.638 1.00 62.62 336 ARG A N 1
ATOM 2703 C CA . ARG A 1 336 ? 47.191 -18.067 -34.713 1.00 62.62 336 ARG A CA 1
ATOM 2704 C C . ARG A 1 336 ? 45.933 -18.459 -33.910 1.00 62.62 336 ARG A C 1
ATOM 2706 O O . ARG A 1 336 ? 45.487 -19.592 -34.058 1.00 62.62 336 ARG A O 1
ATOM 2713 N N . SER A 1 337 ? 45.363 -17.574 -33.083 1.00 69.25 337 SER A N 1
ATOM 2714 C CA . SER A 1 337 ? 44.210 -17.879 -32.207 1.00 69.25 337 SER A CA 1
ATOM 2715 C C . SER A 1 337 ? 42.875 -17.275 -32.683 1.00 69.25 337 SER A C 1
ATOM 2717 O O . SER A 1 337 ? 42.813 -16.596 -33.709 1.00 69.25 337 SER A O 1
ATOM 2719 N N . THR A 1 338 ? 41.802 -17.578 -31.937 1.00 67.75 338 THR A N 1
ATOM 2720 C CA . THR A 1 338 ? 40.408 -17.158 -32.153 1.00 67.75 338 THR A CA 1
ATOM 2721 C C . THR A 1 338 ? 40.289 -15.647 -32.353 1.00 67.75 338 THR A C 1
ATOM 2723 O O . THR A 1 338 ? 40.505 -14.874 -31.419 1.00 67.75 338 THR A O 1
ATOM 2726 N N . MET A 1 339 ? 39.930 -15.225 -33.567 1.00 76.69 339 MET A N 1
ATOM 2727 C CA . MET A 1 339 ? 39.684 -13.818 -33.880 1.00 76.69 339 MET A CA 1
ATOM 2728 C C . MET A 1 339 ? 38.378 -13.339 -33.246 1.00 76.69 339 MET A C 1
ATOM 2730 O O . MET A 1 339 ? 37.396 -14.080 -33.179 1.00 76.69 339 MET A O 1
ATOM 2734 N N . HIS A 1 340 ? 38.362 -12.087 -32.789 1.00 75.75 340 HIS A N 1
ATOM 2735 C CA . HIS A 1 340 ? 37.133 -11.447 -32.336 1.00 75.75 340 HIS A CA 1
ATOM 2736 C C . HIS A 1 340 ? 36.151 -11.269 -33.503 1.00 75.75 340 HIS A C 1
ATOM 2738 O O . HIS A 1 340 ? 36.547 -11.176 -34.666 1.00 75.75 340 HIS A O 1
ATOM 2744 N N . ARG A 1 341 ? 34.851 -11.198 -33.191 1.00 75.56 341 ARG A N 1
ATOM 2745 C CA . ARG A 1 341 ? 33.790 -10.959 -34.182 1.00 75.56 341 ARG A CA 1
ATOM 2746 C C . ARG A 1 341 ? 34.137 -9.723 -35.030 1.00 75.56 341 ARG A C 1
ATOM 2748 O O . ARG A 1 341 ? 34.612 -8.721 -34.496 1.00 75.56 341 ARG A O 1
ATOM 2755 N N . ASN A 1 342 ? 33.925 -9.818 -36.343 1.00 81.12 342 ASN A N 1
ATOM 2756 C CA . ASN A 1 342 ? 34.225 -8.778 -37.337 1.00 81.12 342 ASN A CA 1
ATOM 2757 C C . ASN A 1 342 ? 35.710 -8.407 -37.518 1.00 81.12 342 ASN A C 1
ATOM 2759 O O . ASN A 1 342 ? 35.993 -7.370 -38.112 1.00 81.12 342 ASN A O 1
ATOM 2763 N N . HIS A 1 343 ? 36.651 -9.244 -37.069 1.00 86.50 343 HIS A N 1
ATOM 2764 C CA . HIS A 1 343 ? 38.077 -9.092 -37.369 1.00 86.50 343 HIS A CA 1
ATOM 2765 C C . HIS A 1 343 ? 38.540 -10.150 -38.375 1.00 86.50 343 HIS A C 1
ATOM 2767 O O . HIS A 1 343 ? 38.285 -11.338 -38.188 1.00 86.50 343 HIS A O 1
ATOM 2773 N N . TYR A 1 344 ? 39.241 -9.719 -39.424 1.00 85.81 344 TYR A N 1
ATOM 2774 C CA . TYR A 1 344 ? 39.633 -10.562 -40.554 1.00 85.81 344 TYR A CA 1
ATOM 2775 C C . TYR A 1 344 ? 41.129 -10.435 -40.862 1.00 85.81 344 TYR A C 1
ATOM 2777 O O . TYR A 1 344 ? 41.743 -9.384 -40.656 1.00 85.81 344 TYR A O 1
ATOM 2785 N N . ARG A 1 345 ? 41.722 -11.518 -41.382 1.00 84.00 345 ARG A N 1
ATOM 2786 C CA . ARG A 1 345 ? 43.138 -11.566 -41.796 1.00 84.00 345 ARG A CA 1
ATOM 2787 C C . ARG A 1 345 ? 43.386 -10.892 -43.137 1.00 84.00 345 ARG A C 1
ATOM 2789 O O . ARG A 1 345 ? 44.458 -10.336 -43.346 1.00 84.00 345 ARG A O 1
ATOM 2796 N N . SER A 1 346 ? 42.422 -10.980 -44.047 1.00 83.12 346 SER A N 1
ATOM 2797 C CA . SER A 1 346 ? 42.531 -10.450 -45.400 1.00 83.12 346 SER A CA 1
ATOM 2798 C C . SER A 1 346 ? 41.240 -9.755 -45.829 1.00 83.12 346 SER A C 1
ATOM 2800 O O . SER A 1 346 ? 40.162 -10.015 -45.291 1.00 83.12 346 SER A O 1
ATOM 2802 N N . LEU A 1 347 ? 41.351 -8.874 -46.829 1.00 82.75 347 LEU A N 1
ATOM 2803 C CA . LEU A 1 347 ? 40.190 -8.229 -47.450 1.00 82.75 347 LEU A CA 1
ATOM 2804 C C . LEU A 1 347 ? 39.275 -9.243 -48.146 1.00 82.75 347 LEU A C 1
ATOM 2806 O O . LEU A 1 347 ? 38.066 -9.044 -48.168 1.00 82.75 347 LEU A O 1
ATOM 2810 N N . ALA A 1 348 ? 39.838 -10.327 -48.689 1.00 83.50 348 ALA A N 1
ATOM 2811 C CA . ALA A 1 348 ? 39.062 -11.376 -49.342 1.00 83.50 348 ALA A CA 1
ATOM 2812 C C . ALA A 1 348 ? 38.148 -12.092 -48.336 1.00 83.50 348 ALA A C 1
ATOM 2814 O O . ALA A 1 348 ? 36.951 -12.209 -48.580 1.00 83.50 348 ALA A O 1
ATOM 2815 N N . ASP A 1 349 ? 38.680 -12.469 -47.169 1.00 82.50 349 ASP A N 1
ATOM 2816 C CA . ASP A 1 349 ? 37.892 -13.112 -46.107 1.00 82.50 349 ASP A CA 1
ATOM 2817 C C . ASP A 1 349 ? 36.789 -12.184 -45.585 1.00 82.50 349 ASP A C 1
ATOM 2819 O O . ASP A 1 349 ? 35.673 -12.621 -45.306 1.00 82.50 349 ASP A O 1
ATOM 2823 N N . ALA A 1 350 ? 37.091 -10.886 -45.499 1.00 82.56 350 ALA A N 1
ATOM 2824 C CA . ALA A 1 350 ? 36.149 -9.871 -45.050 1.00 82.56 350 ALA A CA 1
ATOM 2825 C C . ALA A 1 350 ? 35.016 -9.587 -46.047 1.00 82.56 350 ALA A C 1
ATOM 2827 O O . ALA A 1 350 ? 34.057 -8.942 -45.643 1.00 82.56 350 ALA A O 1
ATOM 2828 N N . LEU A 1 351 ? 35.114 -9.993 -47.318 1.00 80.44 351 LEU A N 1
ATOM 2829 C CA . LEU A 1 351 ? 34.083 -9.770 -48.347 1.00 80.44 351 LEU A CA 1
ATOM 2830 C C . LEU A 1 351 ? 33.178 -10.988 -48.581 1.00 80.44 351 LEU A C 1
ATOM 2832 O O . LEU A 1 351 ? 32.122 -10.840 -49.189 1.00 80.44 351 LEU A O 1
ATOM 2836 N N . ILE A 1 352 ? 33.601 -12.177 -48.142 1.00 79.00 352 ILE A N 1
ATOM 2837 C CA . ILE A 1 352 ? 32.872 -13.440 -48.347 1.00 79.00 352 ILE A CA 1
ATOM 2838 C C . ILE A 1 352 ? 31.769 -13.643 -47.295 1.00 79.00 352 ILE A C 1
ATOM 2840 O O . ILE A 1 352 ? 30.754 -14.271 -47.589 1.00 79.00 352 ILE A O 1
ATOM 2844 N N . GLN A 1 353 ? 31.966 -13.121 -46.081 1.00 62.38 353 GLN A N 1
ATOM 2845 C CA . GLN A 1 353 ? 30.917 -12.989 -45.059 1.00 62.38 353 GLN A CA 1
ATOM 2846 C C . GLN A 1 353 ? 30.099 -11.725 -45.284 1.00 62.38 353 GLN A C 1
ATOM 2848 O O . GLN A 1 353 ? 29.009 -11.603 -44.690 1.00 62.38 353 GLN A O 1
#

InterPro domains:
  IPR001202 WW domain [PS50020] (235-269)
  IPR001202 WW domain [cd00201] (239-267)
  IPR001810 F-box domain [PF12937] (290-327)
  IPR036020 WW domain superfamily [SSF51045] (234-268)
  IPR036047 F-box-like domain superfamily [SSF81383] (282-333)

pLDDT: mean 74.94, std 17.57, range [27.36, 96.5]

Foldseek 3Di:
DDDDDDDDDDPDCPDPVNVCVVVVPDDDDDDDDDDDDDDDDDDPPPPPCPPVNVVVVVVVVDDPVRVVVVVVVVVVVVVVVVVPPPPPDPPDDDDDDDDDDDDDPVVVVVVVVVVVVVVVVVVVVVCVVVVDPPVVVLVVDDPVVNVVVCCCVPPNPPCDPVNVVVVVVVVVVVVCVVPPPPPVVVVVVVVVVLVVCVVVVVDDDPPDDPVVCVVVVVVVVVVVVVVVVVLVVCVQQVVQWDWDADPPPRQTWIAGNVPRDIGRDDDPSVVVVVVVVCCVVVPPLPPDPLLVVLVPDDLPPGLVVQLVPDVSSVCSSPPCLPAQAEDDQVVLVVDPDDDDRNYYPDPVVNVVD

Sequence (353 aa):
ARMSAPDTTSPDVYSRSGLQSILGLSEKKEDAEEKASEPNEDEEQEKDMTTEQMESAMTELEDKDDVQALRGARKEAAEELKEFDETVEIKKEEGDDEDLEPKNESDREKDEKAEREALEKEFAAWQTEVGMDNEAIEASLSPVERYGLHLREDVDPFYSLYAVLEYNRKMDEAEEAENEIDIDAIEAEKAEDERRAAMDGDLLVTDLMPEELVRQRNLFQRERARVKASMKRRQMTGENWEIRVDQQHHSSFYYNVDTGEARWDKPPVLLELESFNRASTVGWSMLPSLVNVMSFLEPYPERMKAALVCGQWKKAAFDPSFVRHVYPVEMGAATRSTMHRNHYRSLADALIQ